Protein AF-A0A7J6N2W8-F1 (afdb_monomer_lite)

Radius of gyration: 55.7 Å; chains: 1; bounding box: 117×44×144 Å

Foldseek 3Di:
DDDDDDDDDDDDDDPPPPVVVVVVVPPPPPDDVPVVVVVVVVVVVVVVVVVVVVVVVVVVVVVVVVVVVVVVVVVVVVVVVVVVVVVVVVVVVVVVVVVVVVVVVVVVVVVVVVVVVVVVVVVVVVVVVVVVVVVVVVVCVVVVVVPDPDDDDPPDPPPPPPVVVVVVVVVVVVVVVVVVVVVVVVVVVVVVVVVVVVVVVVVVVVVVVD

Secondary structure (DSSP, 8-state):
--------------S-SSSTTTTTTGGG--S-HHHHHHHHHHHHHHHHHHHHHHHHHHHHHHHHHHHHHHHHHHHHHHHHHHHHHHHHHHHHHHHHHHHHHHHHHHHHHHHHHHHHHHHHHHHHHHHHHHHHHHHHHHHHHHHHTTS---------SSSSHHHHHHHHHHHHHHHHHHHHHHHHHHHHHHHHHHHHHHHHHHHHHHHT--

Organism: Perkinsus olseni (NCBI:txid32597)

pLDDT: mean 80.82, std 20.94, range [34.78, 98.38]

Sequence (210 aa):
MFDVGCCVGMGTSRPVAVLRGVVVVAVRMSNNEQCCQEWMTKLEQRTIELASASSREALLKRELESLTAACARAEAKATGLEEEKKDWQMEKKQLEAEVDRLHNEECEVRSRLEKERAEHQRTRVHLELRCEGLQKQRQEALLGDSGAMGVGLATAASSGSSLARFQLESCRLRVQSLLGRISELEAELRLAFNDCRAAETKAKKTEKIQ

Structure (mmCIF, N/CA/C/O backbone):
data_AF-A0A7J6N2W8-F1
#
_entry.id   AF-A0A7J6N2W8-F1
#
loop_
_atom_site.group_PDB
_atom_site.id
_atom_site.type_symbol
_atom_site.label_atom_id
_atom_site.label_alt_id
_atom_site.label_comp_id
_atom_site.label_asym_id
_atom_site.label_entity_id
_atom_site.label_seq_id
_atom_site.pdbx_PDB_ins_code
_atom_site.Cartn_x
_atom_site.Cartn_y
_atom_site.Cartn_z
_atom_site.occupancy
_atom_site.B_iso_or_equiv
_atom_site.auth_seq_id
_atom_site.auth_comp_id
_atom_site.auth_asym_id
_atom_site.auth_atom_id
_atom_site.pdbx_PDB_model_num
ATOM 1 N N . MET A 1 1 ? -52.898 25.932 66.536 1.00 44.00 1 MET A N 1
ATOM 2 C CA . MET A 1 1 ? -51.678 26.670 66.913 1.00 44.00 1 MET A CA 1
ATOM 3 C C . MET A 1 1 ? -50.812 25.762 67.762 1.00 44.00 1 MET A C 1
ATOM 5 O O . MET A 1 1 ? -51.143 25.571 68.917 1.00 44.00 1 MET A O 1
ATOM 9 N N . PHE A 1 2 ? -49.778 25.168 67.172 1.00 35.44 2 PHE A N 1
ATOM 10 C CA . PHE A 1 2 ? -48.465 25.003 67.795 1.00 35.44 2 PHE A CA 1
ATOM 11 C C . PHE A 1 2 ? -47.472 24.897 66.643 1.00 35.44 2 PHE A C 1
ATOM 13 O O . PHE A 1 2 ? -47.489 23.943 65.871 1.00 35.44 2 PHE A O 1
ATOM 20 N N . ASP A 1 3 ? -46.717 25.975 66.502 1.00 39.56 3 ASP A N 1
ATOM 21 C CA . ASP A 1 3 ? -45.580 26.142 65.615 1.00 39.56 3 ASP A CA 1
ATOM 22 C C . ASP A 1 3 ? -44.342 25.696 66.399 1.00 39.56 3 ASP A C 1
ATOM 24 O O . ASP A 1 3 ? -44.145 26.151 67.528 1.00 39.56 3 ASP A O 1
ATOM 28 N N . VAL A 1 4 ? -43.517 24.819 65.829 1.00 44.59 4 VAL A N 1
ATOM 29 C CA . VAL A 1 4 ? -42.112 24.664 66.229 1.00 44.59 4 VAL A CA 1
ATOM 30 C C . VAL A 1 4 ? -41.314 24.461 64.948 1.00 44.59 4 VAL A C 1
ATOM 32 O O . VAL A 1 4 ? -41.426 23.434 64.280 1.00 44.59 4 VAL A O 1
ATOM 35 N N . GLY A 1 5 ? -40.563 25.499 64.593 1.00 43.53 5 GLY A N 1
ATOM 36 C CA . GLY A 1 5 ? -39.777 25.586 63.373 1.00 43.53 5 GLY A CA 1
ATOM 37 C C . GLY A 1 5 ? -38.408 24.900 63.416 1.00 43.53 5 GLY A C 1
ATOM 38 O O . GLY A 1 5 ? -37.887 24.544 64.467 1.00 43.53 5 GLY A O 1
ATOM 39 N N . CYS A 1 6 ? -37.870 24.785 62.196 1.00 42.84 6 CYS A N 1
ATOM 40 C CA . CYS A 1 6 ? -36.477 24.828 61.733 1.00 42.84 6 CYS A CA 1
ATOM 41 C C . CYS A 1 6 ? -35.348 24.145 62.531 1.00 42.84 6 CYS A C 1
ATOM 43 O O . CYS A 1 6 ? -35.021 24.548 63.639 1.00 42.84 6 CYS A O 1
ATOM 45 N N . CYS A 1 7 ? -34.584 23.284 61.839 1.00 35.44 7 CYS A N 1
ATOM 46 C CA . CYS A 1 7 ? -33.223 23.633 61.395 1.00 35.44 7 CYS A CA 1
ATOM 47 C C . CYS A 1 7 ? -32.648 22.624 60.379 1.00 35.44 7 CYS A C 1
ATOM 49 O O . CYS A 1 7 ? -32.884 21.420 60.446 1.00 35.44 7 CYS A O 1
ATOM 51 N N . VAL A 1 8 ? -31.892 23.178 59.431 1.00 50.00 8 VAL A N 1
ATOM 52 C CA . VAL A 1 8 ? -31.163 22.544 58.324 1.00 50.00 8 VAL A CA 1
ATOM 53 C C . VAL A 1 8 ? -29.841 21.949 58.821 1.00 50.00 8 VAL A C 1
ATOM 55 O O . VAL A 1 8 ? -29.177 22.543 59.665 1.00 50.00 8 VAL A O 1
ATOM 58 N N . GLY A 1 9 ? -29.412 20.827 58.236 1.00 34.78 9 GLY A N 1
ATOM 59 C CA . GLY A 1 9 ? -28.053 20.302 58.384 1.00 34.78 9 GLY A CA 1
ATOM 60 C C . GLY A 1 9 ? -27.720 19.292 57.287 1.00 34.78 9 GLY A C 1
ATOM 61 O O . GLY A 1 9 ? -28.068 18.120 57.394 1.00 34.78 9 GLY A O 1
ATOM 62 N N . MET A 1 10 ? -27.060 19.755 56.222 1.00 48.69 10 MET A N 1
ATOM 63 C CA . MET A 1 10 ? -26.411 18.901 55.223 1.00 48.69 10 MET A CA 1
ATOM 64 C C . MET A 1 10 ? -25.187 18.235 55.864 1.00 48.69 10 MET A C 1
ATOM 66 O O . MET A 1 10 ? -24.322 18.913 56.409 1.00 48.69 10 MET A O 1
ATOM 70 N N . GLY A 1 11 ? -25.112 16.908 55.795 1.00 36.12 11 GLY A N 1
ATOM 71 C CA . GLY A 1 11 ? -23.996 16.124 56.317 1.00 36.12 11 GLY A CA 1
ATOM 72 C C . GLY A 1 11 ? -24.188 14.660 55.953 1.00 36.12 11 GLY A C 1
ATOM 73 O O . GLY A 1 11 ? -24.888 13.917 56.633 1.00 36.12 11 GLY A O 1
ATOM 74 N N . THR A 1 12 ? -23.624 14.269 54.817 1.00 48.28 12 THR A N 1
ATOM 75 C CA . THR A 1 12 ? -23.749 12.964 54.165 1.00 48.28 12 THR A CA 1
ATOM 76 C C . THR A 1 12 ? -23.046 11.867 54.962 1.00 48.28 12 THR A C 1
ATOM 78 O O . THR A 1 12 ? -21.899 11.516 54.704 1.00 48.28 12 THR A O 1
ATOM 81 N N . SER A 1 13 ? -23.732 11.296 55.949 1.00 46.59 13 SER A N 1
ATOM 82 C CA . SER A 1 13 ? -23.371 10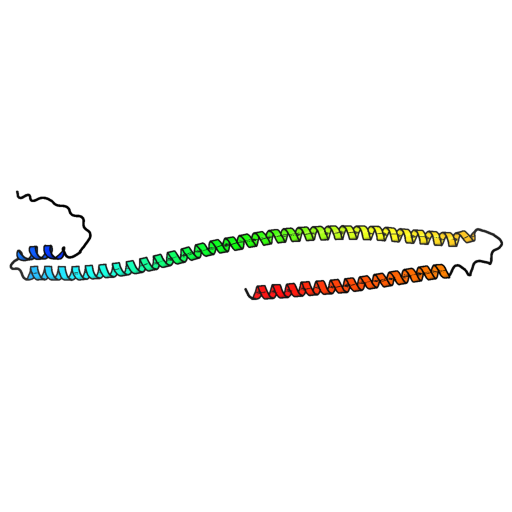.009 56.548 1.00 46.59 13 SER A CA 1
ATOM 83 C C . SER A 1 13 ? -24.553 9.409 57.308 1.00 46.59 13 SER A C 1
ATOM 85 O O . SER A 1 13 ? -25.095 10.044 58.206 1.00 46.59 13 SER A O 1
ATOM 87 N N . ARG A 1 14 ? -24.838 8.132 56.998 1.00 36.59 14 ARG A N 1
ATOM 88 C CA . ARG A 1 14 ? -25.732 7.159 57.672 1.00 36.59 14 ARG A CA 1
ATOM 89 C C . ARG A 1 14 ? -27.179 7.052 57.159 1.00 36.59 14 ARG A C 1
ATOM 91 O O . ARG A 1 14 ? -28.011 7.895 57.486 1.00 36.59 14 ARG A O 1
ATOM 98 N N . PRO A 1 15 ? -27.562 5.910 56.554 1.00 39.62 15 PRO A N 1
ATOM 99 C CA . PRO A 1 15 ? -28.943 5.458 56.543 1.00 39.62 15 PRO A CA 1
ATOM 100 C C . PRO A 1 15 ? -29.177 4.581 57.786 1.00 39.62 15 PRO A C 1
ATOM 102 O O . PRO A 1 15 ? -29.140 3.361 57.713 1.00 39.62 15 PRO A O 1
ATOM 105 N N . VAL A 1 16 ? -29.363 5.187 58.962 1.00 42.03 16 VAL A N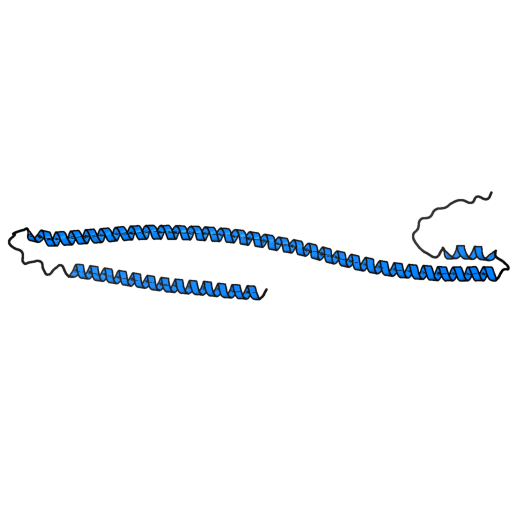 1
ATOM 106 C CA . VAL A 1 16 ? -29.847 4.456 60.164 1.00 42.03 16 VAL A CA 1
ATOM 107 C C . VAL A 1 16 ? -31.047 5.162 60.820 1.00 42.03 16 VAL A C 1
ATOM 109 O O . VAL A 1 16 ? -31.699 4.615 61.702 1.00 42.03 16 VAL A O 1
ATOM 112 N N . ALA A 1 17 ? -31.423 6.361 60.361 1.00 39.66 17 ALA A N 1
ATOM 113 C CA . ALA A 1 17 ? -32.435 7.177 61.037 1.00 39.66 17 ALA A CA 1
ATOM 114 C C . ALA A 1 17 ? -33.884 6.997 60.537 1.00 39.66 17 ALA A C 1
ATOM 116 O O . ALA A 1 17 ? -34.796 7.534 61.157 1.00 39.66 17 ALA A O 1
ATOM 117 N N . VAL A 1 18 ? -34.140 6.232 59.468 1.00 43.66 18 VAL A N 1
ATOM 118 C CA . VAL A 1 18 ? -35.503 6.130 58.896 1.00 43.66 18 VAL A CA 1
ATOM 119 C C . VAL A 1 18 ? -36.385 5.104 59.627 1.00 43.66 18 VAL A C 1
ATOM 121 O O . VAL A 1 18 ? -37.607 5.199 59.590 1.00 43.66 18 VAL A O 1
ATOM 124 N N . LEU A 1 19 ? -35.804 4.174 60.393 1.00 44.56 19 LEU A N 1
ATOM 125 C CA . LEU A 1 19 ? -36.581 3.134 61.087 1.00 44.56 19 LEU A CA 1
ATOM 126 C C . LEU A 1 19 ? -37.204 3.591 62.418 1.00 44.56 19 LEU A C 1
ATOM 128 O O . LEU A 1 19 ? -38.117 2.939 62.913 1.00 44.56 19 LEU A O 1
ATOM 132 N N . ARG A 1 20 ? -36.772 4.721 62.999 1.00 41.31 20 ARG A N 1
ATOM 133 C CA . ARG A 1 20 ? -37.306 5.194 64.295 1.00 41.31 20 ARG A CA 1
ATOM 134 C C . ARG A 1 20 ? -38.618 5.980 64.194 1.00 41.31 20 ARG A C 1
ATOM 136 O O . ARG A 1 20 ? -39.341 6.045 65.180 1.00 41.31 20 ARG A O 1
ATOM 143 N N . GLY A 1 21 ? -38.956 6.526 63.023 1.00 39.81 21 GLY A N 1
ATOM 144 C CA . GLY A 1 21 ? -40.209 7.267 62.813 1.00 39.81 21 GLY A CA 1
ATOM 145 C C . GLY A 1 21 ? -41.435 6.384 62.547 1.00 39.81 21 GLY A C 1
ATOM 146 O O . GLY A 1 21 ? -42.559 6.805 62.799 1.00 39.81 21 GLY A O 1
ATOM 147 N N . VAL A 1 22 ? -41.234 5.147 62.082 1.00 49.62 22 VAL A N 1
ATOM 148 C CA . VAL A 1 22 ? -42.331 4.232 61.711 1.00 49.62 22 VAL A CA 1
ATOM 149 C C . VAL A 1 22 ? -42.930 3.528 62.936 1.00 49.62 22 VAL A C 1
ATOM 151 O O . VAL A 1 22 ? -44.117 3.219 62.958 1.00 49.62 22 VAL A O 1
ATOM 154 N N . VAL A 1 23 ? -42.146 3.344 64.002 1.00 47.84 23 VAL A N 1
ATOM 155 C CA . VAL A 1 23 ? -42.582 2.607 65.203 1.00 47.84 23 VAL A CA 1
ATOM 156 C C . VAL A 1 23 ? -43.570 3.412 66.063 1.00 47.84 23 VAL A C 1
ATOM 158 O O . VAL A 1 23 ? -44.408 2.831 66.746 1.00 47.84 23 VAL A O 1
ATOM 161 N N . VAL A 1 24 ? -43.544 4.749 66.006 1.00 46.09 24 VAL A N 1
ATOM 162 C CA . VAL A 1 24 ? -44.364 5.600 66.895 1.00 46.09 24 VAL A CA 1
ATOM 163 C C . VAL A 1 24 ? -45.826 5.722 66.429 1.00 46.09 24 VAL A C 1
ATOM 165 O O . VAL A 1 24 ? -46.708 5.980 67.245 1.00 46.09 24 VAL A O 1
ATOM 168 N N . VAL A 1 25 ? -46.129 5.467 65.152 1.00 49.19 25 VAL A N 1
ATOM 169 C CA . VAL A 1 25 ? -47.512 5.542 64.631 1.00 49.19 25 VAL A CA 1
ATOM 170 C C . VAL A 1 25 ? -48.320 4.266 64.927 1.00 49.19 25 VAL A C 1
ATOM 172 O O . VAL A 1 25 ? -49.547 4.311 64.974 1.00 49.19 25 VAL A O 1
ATOM 175 N N . ALA A 1 26 ? -47.659 3.141 65.222 1.00 49.06 26 ALA A N 1
ATOM 176 C CA . ALA A 1 26 ? -48.323 1.855 65.456 1.00 49.06 26 ALA A CA 1
ATOM 177 C C . ALA A 1 26 ? -49.073 1.760 66.804 1.00 49.06 26 ALA A C 1
ATOM 179 O O . ALA A 1 26 ? -49.975 0.944 66.955 1.00 49.06 26 ALA A O 1
ATOM 180 N N . VAL A 1 27 ? -48.754 2.608 67.789 1.00 48.16 27 VAL A N 1
ATOM 181 C CA . VAL A 1 27 ? -49.242 2.436 69.175 1.00 48.16 27 VAL A CA 1
ATOM 182 C C . VAL A 1 27 ? -50.666 2.982 69.398 1.00 48.16 27 VAL A C 1
ATOM 184 O O . VAL A 1 27 ? -51.273 2.721 70.432 1.00 48.16 27 VAL A O 1
ATOM 187 N N . ARG A 1 28 ? -51.257 3.703 68.430 1.00 50.06 28 ARG A N 1
ATOM 188 C CA . ARG A 1 28 ? -52.614 4.282 68.569 1.00 50.06 28 ARG A CA 1
ATOM 189 C C . ARG A 1 28 ? -53.727 3.519 67.840 1.00 50.06 28 ARG A C 1
ATOM 191 O O . ARG A 1 28 ? -54.882 3.923 67.935 1.00 50.06 28 ARG A O 1
ATOM 198 N N . MET A 1 29 ? -53.406 2.420 67.157 1.00 50.25 29 MET A N 1
ATOM 199 C CA . MET A 1 29 ? -54.380 1.534 66.505 1.00 50.25 29 MET A CA 1
ATOM 200 C C . MET A 1 29 ? -54.653 0.323 67.401 1.00 50.25 29 MET A C 1
ATOM 202 O O . MET A 1 29 ? -54.164 -0.776 67.171 1.00 50.25 29 MET A O 1
ATOM 206 N N . SER A 1 30 ? -55.386 0.558 68.487 1.00 56.62 30 SER A N 1
ATOM 207 C CA . SER A 1 30 ? -55.780 -0.484 69.434 1.00 56.62 30 SER A CA 1
ATOM 208 C C . SER A 1 30 ? -57.109 -1.131 69.020 1.00 56.62 30 SER A C 1
ATOM 210 O O . SER A 1 30 ? -58.052 -0.426 68.660 1.00 56.62 30 SER A O 1
ATOM 212 N N . ASN A 1 31 ? -57.157 -2.462 69.153 1.00 56.78 31 ASN A N 1
ATOM 213 C CA . ASN A 1 31 ? -58.325 -3.356 69.230 1.00 56.78 31 ASN A CA 1
ATOM 214 C C . ASN A 1 31 ? -58.925 -3.986 67.963 1.00 56.78 31 ASN A C 1
ATOM 216 O O . ASN A 1 31 ? -60.033 -4.509 68.038 1.00 56.78 31 ASN A O 1
ATOM 220 N N . ASN A 1 32 ? -58.214 -4.054 66.835 1.00 66.94 32 ASN A N 1
ATOM 221 C CA . ASN A 1 32 ? -58.659 -4.926 65.741 1.00 66.94 32 ASN A CA 1
ATOM 222 C C . ASN A 1 32 ? -57.491 -5.760 65.199 1.00 66.94 32 ASN A C 1
ATOM 224 O O . ASN A 1 32 ? -56.717 -5.279 64.372 1.00 66.94 32 ASN A O 1
ATOM 228 N N . GLU A 1 33 ? -57.346 -7.001 65.685 1.00 77.38 33 GLU A N 1
ATOM 229 C CA . GLU A 1 33 ? -56.301 -7.956 65.258 1.00 77.38 33 GLU A CA 1
ATOM 230 C C . GLU A 1 33 ? -56.217 -8.073 63.732 1.00 77.38 33 GLU A C 1
ATOM 232 O O . GLU A 1 33 ? -55.129 -8.177 63.168 1.00 77.38 33 GLU A O 1
ATOM 237 N N . GLN A 1 34 ? -57.363 -7.957 63.062 1.00 79.19 34 GLN A N 1
ATOM 238 C CA . GLN A 1 34 ? -57.487 -8.001 61.611 1.00 79.19 34 GLN A CA 1
ATOM 239 C C . GLN A 1 34 ? -56.756 -6.836 60.917 1.00 79.19 34 GLN A C 1
ATOM 241 O O . GLN A 1 34 ? -56.101 -7.035 59.898 1.00 79.19 34 GLN A O 1
ATOM 246 N N . CYS A 1 35 ? -56.792 -5.632 61.502 1.00 80.88 35 CYS A N 1
ATOM 247 C CA . CYS A 1 35 ? -56.086 -4.460 60.981 1.00 80.88 35 CYS A CA 1
ATOM 248 C C . CYS A 1 35 ? -54.567 -4.600 61.155 1.00 80.88 35 CYS A C 1
ATOM 250 O O . CYS A 1 35 ? -53.809 -4.292 60.236 1.00 80.88 35 CYS A O 1
ATOM 252 N N . CYS A 1 36 ? -54.117 -5.135 62.294 1.00 81.31 36 CYS A N 1
ATOM 253 C CA . CYS A 1 36 ? -52.701 -5.417 62.532 1.00 81.31 36 CYS A CA 1
ATOM 254 C C . CYS A 1 36 ? -52.161 -6.486 61.570 1.00 81.31 36 CYS A C 1
ATOM 256 O O . CYS A 1 36 ? -51.077 -6.311 61.016 1.00 81.31 36 CYS A O 1
ATOM 258 N N . GLN A 1 37 ? -52.918 -7.561 61.327 1.00 85.62 37 GLN A N 1
ATOM 259 C CA . GLN A 1 37 ? -52.539 -8.607 60.373 1.00 85.62 37 GLN A CA 1
ATOM 260 C C . GLN A 1 37 ? -52.451 -8.074 58.938 1.00 85.62 37 GLN A C 1
ATOM 262 O O . GLN A 1 37 ? -51.473 -8.346 58.247 1.00 85.62 37 GLN A O 1
ATOM 267 N N . GLU A 1 38 ? -53.421 -7.269 58.496 1.00 90.06 38 GLU A N 1
ATOM 268 C CA . GLU A 1 38 ? -53.396 -6.657 57.162 1.00 90.06 38 GLU A CA 1
ATOM 269 C C . GLU A 1 38 ? -52.221 -5.679 56.991 1.00 90.06 38 GLU A C 1
ATOM 271 O O . GLU A 1 38 ? -51.625 -5.570 55.917 1.00 90.06 38 GLU A O 1
ATOM 276 N N . TRP A 1 39 ? -51.857 -4.957 58.052 1.00 90.50 39 TRP A N 1
ATOM 277 C CA . TRP A 1 39 ? -50.716 -4.048 58.012 1.00 90.50 39 TRP A CA 1
ATOM 278 C C . TRP A 1 39 ? -49.385 -4.803 57.963 1.00 90.50 39 TRP A C 1
ATOM 280 O O . TRP A 1 39 ? -48.504 -4.431 57.188 1.00 90.50 39 TRP A O 1
ATOM 290 N N . MET A 1 40 ? -49.262 -5.892 58.728 1.00 90.25 40 MET A N 1
ATOM 291 C CA . MET A 1 40 ? -48.092 -6.773 58.718 1.00 90.25 40 MET A CA 1
ATOM 292 C C . MET A 1 40 ? -47.882 -7.427 57.348 1.00 90.25 40 MET A C 1
ATOM 294 O O . MET A 1 40 ? -46.778 -7.345 56.814 1.00 90.25 40 MET A O 1
ATOM 298 N N . THR A 1 41 ? -48.932 -7.973 56.725 1.00 93.50 41 THR A N 1
ATOM 299 C CA . THR A 1 41 ? -48.821 -8.580 55.385 1.00 93.50 41 THR A CA 1
ATOM 300 C C . THR A 1 41 ? -48.450 -7.549 54.319 1.00 93.50 41 THR A C 1
ATOM 302 O O . THR A 1 41 ? -47.585 -7.808 53.482 1.00 93.50 41 THR A O 1
ATOM 305 N N . LYS A 1 42 ? -49.018 -6.334 54.376 1.00 94.38 42 LYS A N 1
ATOM 306 C CA . LYS A 1 42 ? -48.614 -5.228 53.489 1.00 94.38 42 LYS A CA 1
ATOM 307 C C . LYS A 1 42 ? -47.148 -4.837 53.681 1.00 94.38 42 LYS A C 1
ATOM 309 O O . LYS A 1 42 ? -46.481 -4.523 52.698 1.00 94.38 42 LYS A O 1
ATOM 314 N N . LEU A 1 43 ? -46.641 -4.840 54.914 1.00 91.81 43 LEU A N 1
ATOM 315 C CA . LEU A 1 43 ? -45.239 -4.541 55.228 1.00 91.81 43 LEU A CA 1
ATOM 316 C C . LEU A 1 43 ? -44.286 -5.618 54.704 1.00 91.81 43 LEU A C 1
ATOM 318 O O . LEU A 1 43 ? -43.264 -5.290 54.097 1.00 91.81 43 LEU A O 1
ATOM 322 N N . GLU A 1 44 ? -44.630 -6.889 54.898 1.00 94.62 44 GLU A N 1
ATOM 323 C CA . GLU A 1 44 ? -43.877 -8.031 54.372 1.00 94.62 44 GLU A CA 1
ATOM 324 C C . GLU A 1 44 ? -43.819 -7.982 52.846 1.00 94.62 44 GLU A C 1
ATOM 326 O O . GLU A 1 44 ? -42.736 -8.051 52.262 1.00 94.62 44 GLU A O 1
ATOM 331 N N . GLN A 1 45 ? -44.959 -7.747 52.194 1.00 95.44 45 GLN A N 1
ATOM 332 C CA . GLN A 1 45 ? -45.029 -7.645 50.742 1.00 95.44 45 GLN A CA 1
ATOM 333 C C . GLN A 1 45 ? -44.179 -6.490 50.204 1.00 95.44 45 GLN A C 1
ATOM 335 O O . GLN A 1 45 ? -43.396 -6.679 49.274 1.00 95.44 45 GLN A O 1
ATOM 340 N N . ARG A 1 46 ? -44.229 -5.318 50.846 1.00 95.06 46 ARG A N 1
ATOM 341 C CA . ARG A 1 46 ? -43.386 -4.172 50.468 1.00 95.06 46 ARG A CA 1
ATOM 342 C C . ARG A 1 46 ? -41.899 -4.435 50.694 1.00 95.06 46 ARG A C 1
ATOM 344 O O . ARG A 1 46 ? -41.067 -3.952 49.931 1.00 95.06 46 ARG A O 1
ATOM 351 N N . THR A 1 47 ? -41.560 -5.214 51.718 1.00 94.44 47 THR A N 1
ATOM 352 C CA . THR A 1 47 ? -40.178 -5.631 51.992 1.00 94.44 47 THR A CA 1
ATOM 353 C C . THR A 1 47 ? -39.664 -6.563 50.896 1.00 94.44 47 THR A C 1
ATOM 355 O O . THR A 1 47 ? -38.555 -6.366 50.398 1.00 94.44 47 THR A O 1
ATOM 358 N N . ILE A 1 48 ? -40.485 -7.521 50.455 1.00 95.12 48 ILE A N 1
ATOM 359 C CA . ILE A 1 48 ? -40.172 -8.411 49.327 1.00 95.12 48 ILE A CA 1
ATOM 360 C C . ILE A 1 48 ? -40.013 -7.604 48.031 1.00 95.12 48 ILE A C 1
ATOM 362 O O . ILE A 1 48 ? -39.041 -7.793 47.296 1.00 95.12 48 ILE A O 1
ATOM 366 N N . GLU A 1 49 ? -40.918 -6.661 47.762 1.00 95.75 49 GLU A N 1
ATOM 367 C CA . GLU A 1 49 ? -40.845 -5.783 46.590 1.00 95.75 49 GLU A CA 1
ATOM 368 C C . GLU A 1 49 ? -39.553 -4.956 46.578 1.00 95.75 49 GLU A C 1
ATOM 370 O O . GLU A 1 49 ? -38.846 -4.945 45.567 1.00 95.75 49 GLU A O 1
ATOM 375 N N . LEU A 1 50 ? -39.190 -4.328 47.702 1.00 94.00 50 LEU A N 1
ATOM 376 C CA . LEU A 1 50 ? -37.948 -3.562 47.840 1.00 94.00 50 LEU A CA 1
ATOM 377 C C . LEU A 1 50 ? -36.701 -4.441 47.689 1.00 94.00 50 LEU A C 1
ATOM 379 O O . LEU A 1 50 ? -35.759 -4.043 47.002 1.00 94.00 50 LEU A O 1
ATOM 383 N N . ALA A 1 51 ? -36.700 -5.650 48.256 1.00 93.38 51 ALA A N 1
ATOM 384 C CA . ALA A 1 51 ? -35.607 -6.605 48.082 1.00 93.38 51 ALA A CA 1
ATOM 385 C C . ALA A 1 51 ? -35.446 -7.016 46.605 1.00 93.38 51 ALA A C 1
ATOM 387 O O . ALA A 1 51 ? -34.333 -7.024 46.074 1.00 93.38 51 ALA A O 1
ATOM 388 N N . SER A 1 52 ? -36.556 -7.273 45.904 1.00 95.69 52 SER A N 1
ATOM 389 C CA . SER A 1 52 ? -36.547 -7.595 44.471 1.00 95.69 52 SER A CA 1
ATOM 390 C C . SER A 1 52 ? -36.094 -6.413 43.600 1.00 95.69 52 SER A C 1
ATOM 392 O O . SER A 1 52 ? -35.423 -6.600 42.585 1.00 95.69 52 SER A O 1
ATOM 394 N N . ALA A 1 53 ? -36.441 -5.179 43.978 1.00 94.56 53 ALA A N 1
ATOM 395 C CA . ALA A 1 53 ? -36.005 -3.968 43.290 1.00 94.56 53 ALA A CA 1
ATOM 396 C C . ALA A 1 53 ? -34.503 -3.728 43.487 1.00 94.56 53 ALA A C 1
ATOM 398 O O . ALA A 1 53 ? -33.797 -3.487 42.512 1.00 94.56 53 ALA A O 1
ATOM 399 N N . SER A 1 54 ? -34.001 -3.892 44.714 1.00 95.25 54 SER A N 1
ATOM 400 C CA . SER A 1 54 ? -32.572 -3.785 45.026 1.00 95.25 54 SER A CA 1
ATOM 401 C C . SER A 1 54 ? -31.739 -4.838 44.284 1.00 95.25 54 SER A C 1
ATOM 403 O O . SER A 1 54 ? -30.676 -4.527 43.747 1.00 95.25 54 SER A O 1
ATOM 405 N N . SER A 1 55 ? -32.247 -6.071 44.170 1.00 96.44 55 SER A N 1
ATOM 406 C CA . SER A 1 55 ? -31.600 -7.124 43.379 1.00 96.44 55 SER A CA 1
ATOM 407 C C . SER A 1 55 ? -31.523 -6.770 41.886 1.00 96.44 55 SER A C 1
ATOM 409 O O . SER A 1 55 ? -30.462 -6.913 41.275 1.00 96.44 55 SER A O 1
ATOM 411 N N . ARG A 1 56 ? -32.606 -6.229 41.308 1.00 97.44 56 ARG A N 1
ATOM 412 C CA . ARG A 1 56 ? -32.624 -5.748 39.914 1.00 97.44 56 ARG A CA 1
ATOM 413 C C . ARG A 1 56 ? -31.667 -4.580 39.689 1.00 97.44 56 ARG A C 1
ATOM 415 O O . ARG A 1 56 ? -30.946 -4.573 38.698 1.00 97.44 56 ARG A O 1
ATOM 422 N N . GLU A 1 57 ? -31.612 -3.626 40.614 1.00 96.44 57 GLU A N 1
ATOM 423 C CA . GLU A 1 57 ? -30.676 -2.499 40.543 1.00 96.44 57 GLU A CA 1
ATOM 424 C C . GLU A 1 57 ? -29.216 -2.978 40.545 1.00 96.44 57 GLU A C 1
ATOM 426 O O . GLU A 1 57 ? -28.401 -2.495 39.760 1.00 96.44 57 GLU A O 1
ATOM 431 N N . ALA A 1 58 ? -28.882 -3.965 41.382 1.00 96.31 58 ALA A N 1
ATOM 432 C CA . ALA A 1 58 ? -27.542 -4.542 41.421 1.00 96.31 58 ALA A CA 1
ATOM 433 C C . ALA A 1 58 ? -27.162 -5.254 40.109 1.00 96.31 58 ALA A C 1
ATOM 435 O O . ALA A 1 58 ? -26.010 -5.170 39.686 1.00 96.31 58 ALA A O 1
ATOM 436 N N . LEU A 1 59 ? -28.111 -5.933 39.454 1.00 97.62 59 LEU A N 1
ATOM 437 C CA . LEU A 1 59 ? -27.885 -6.545 38.140 1.00 97.62 59 LEU A CA 1
ATOM 438 C C . LEU A 1 59 ? -27.624 -5.486 37.066 1.00 97.62 59 LEU A C 1
ATOM 440 O O . LEU A 1 59 ? -26.608 -5.565 36.379 1.00 97.62 59 LEU A O 1
ATOM 444 N N . LEU A 1 60 ? -28.468 -4.453 36.992 1.00 97.81 60 LEU A N 1
ATOM 445 C CA . LEU A 1 60 ? -28.307 -3.364 36.024 1.00 97.81 60 LEU A CA 1
ATOM 446 C C . LEU A 1 60 ? -26.978 -2.617 36.201 1.00 97.81 60 LEU A C 1
ATOM 448 O O . LEU A 1 60 ? -26.349 -2.249 35.213 1.00 97.81 60 LEU A O 1
ATOM 452 N N . LYS A 1 61 ? -26.504 -2.428 37.442 1.00 98.00 61 LYS A N 1
ATOM 453 C CA . LYS A 1 61 ? -25.180 -1.833 37.698 1.00 98.00 61 LYS A CA 1
ATOM 454 C C . LYS A 1 61 ? -24.043 -2.686 37.136 1.00 98.00 61 LYS A C 1
ATOM 456 O O . LYS A 1 61 ? -23.164 -2.146 36.473 1.00 98.00 61 LYS A O 1
ATOM 461 N N . ARG A 1 62 ? -24.087 -4.009 37.327 1.00 97.94 62 ARG A N 1
ATOM 462 C CA . ARG A 1 62 ? -23.078 -4.921 36.754 1.00 97.94 62 ARG A CA 1
ATOM 463 C C . ARG A 1 62 ? -23.112 -4.922 35.227 1.00 97.94 62 ARG A C 1
ATOM 465 O O . ARG A 1 62 ? -22.060 -4.938 34.594 1.00 97.94 62 ARG A O 1
ATOM 472 N N . GLU A 1 63 ? -24.302 -4.903 34.631 1.00 98.38 63 GLU A N 1
ATOM 473 C CA . GLU A 1 63 ? -24.452 -4.810 33.175 1.00 98.38 63 GLU A CA 1
ATOM 474 C C . GLU A 1 63 ? -23.896 -3.487 32.640 1.00 98.38 63 GLU A C 1
ATOM 476 O O . GLU A 1 63 ? -23.150 -3.495 31.662 1.00 98.38 63 GLU A O 1
ATOM 481 N N . LEU A 1 64 ? -24.176 -2.368 33.315 1.00 98.19 64 LEU A N 1
ATOM 482 C CA . LEU A 1 64 ? -23.643 -1.055 32.959 1.00 98.19 64 LEU A CA 1
ATOM 483 C C . LEU A 1 64 ? -22.110 -1.021 33.029 1.00 98.19 64 LEU A C 1
ATOM 485 O O . LEU A 1 64 ? -21.464 -0.531 32.104 1.00 98.19 64 LEU A O 1
ATOM 489 N N . GLU A 1 65 ? -21.516 -1.559 34.094 1.00 98.06 65 GLU A N 1
ATOM 490 C CA . GLU A 1 65 ? -20.059 -1.661 34.247 1.00 98.06 65 GLU A CA 1
ATOM 491 C C . GLU A 1 65 ? -19.437 -2.536 33.148 1.00 98.06 65 GLU A C 1
ATOM 493 O O . GLU A 1 65 ? -18.439 -2.155 32.530 1.00 98.06 65 GLU A O 1
ATOM 498 N N . SER A 1 66 ? -20.064 -3.676 32.841 1.00 98.00 66 SER A N 1
ATOM 499 C CA . SER A 1 66 ? -19.636 -4.574 31.765 1.00 98.00 66 SER A CA 1
ATOM 500 C C . SER A 1 66 ? -19.695 -3.900 30.390 1.00 98.00 66 SER A C 1
ATOM 502 O O . SER A 1 66 ? -18.737 -3.986 29.615 1.00 98.00 66 SER A O 1
ATOM 504 N N . LEU A 1 67 ? -20.789 -3.193 30.089 1.00 98.19 67 LEU A N 1
ATOM 505 C CA . LEU A 1 67 ? -20.953 -2.448 28.840 1.00 98.19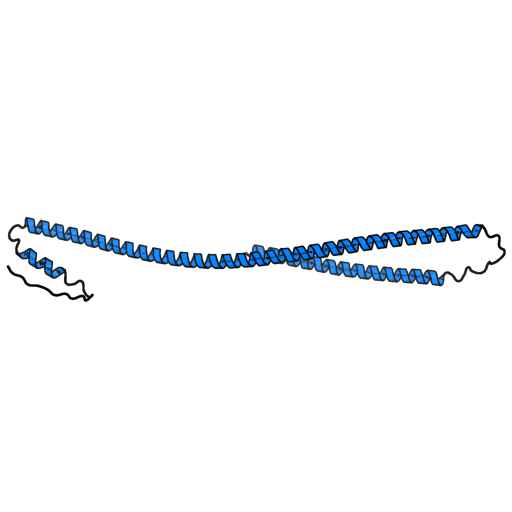 67 LEU A CA 1
ATOM 506 C C . LEU A 1 67 ? -19.957 -1.295 28.739 1.00 98.19 67 LEU A C 1
ATOM 508 O O . LEU A 1 67 ? -19.344 -1.119 27.693 1.00 98.19 67 LEU A O 1
ATOM 512 N N . THR A 1 68 ? -19.721 -0.568 29.829 1.00 98.31 68 THR A N 1
ATOM 513 C CA . THR A 1 68 ? -18.733 0.521 29.863 1.00 98.31 68 THR A CA 1
ATOM 514 C C . THR A 1 68 ? -17.330 -0.007 29.566 1.00 98.31 68 THR A C 1
ATOM 516 O O . THR A 1 68 ? -16.608 0.556 28.743 1.00 98.31 68 THR A O 1
ATOM 519 N N . ALA A 1 69 ? -16.959 -1.145 30.158 1.00 97.94 69 ALA A N 1
ATOM 520 C CA . ALA A 1 69 ? -15.690 -1.801 29.862 1.00 97.94 69 ALA A CA 1
ATOM 521 C C . ALA A 1 69 ? -15.617 -2.305 28.407 1.00 97.94 69 ALA A C 1
ATOM 523 O O . ALA A 1 69 ? -14.546 -2.285 27.800 1.00 97.94 69 ALA A O 1
ATOM 524 N N . ALA A 1 70 ? -16.733 -2.767 27.834 1.00 98.06 70 ALA A N 1
ATOM 525 C CA . ALA A 1 70 ? -16.800 -3.169 26.430 1.00 98.06 70 ALA A CA 1
ATOM 526 C C . ALA A 1 70 ? -16.638 -1.975 25.478 1.00 98.06 70 ALA A C 1
ATOM 528 O O . ALA A 1 70 ? -15.872 -2.084 24.520 1.00 98.06 70 ALA A O 1
ATOM 529 N N . CYS A 1 71 ? -17.276 -0.839 25.773 1.00 98.00 71 CYS A N 1
ATOM 530 C CA . CYS A 1 71 ? -17.108 0.404 25.024 1.00 98.00 71 CYS A CA 1
ATOM 531 C C . CYS A 1 71 ? -15.651 0.873 25.051 1.00 98.00 71 CYS A C 1
ATOM 533 O O . CYS A 1 71 ? -15.074 1.083 23.991 1.00 98.00 71 CYS A O 1
ATOM 535 N N . ALA A 1 72 ? -15.013 0.907 26.225 1.00 98.19 72 ALA A N 1
ATOM 536 C CA . ALA A 1 72 ? -13.608 1.302 26.342 1.00 98.19 72 ALA A CA 1
ATOM 537 C C . ALA A 1 72 ? -12.666 0.407 25.508 1.00 98.19 72 ALA A C 1
ATOM 539 O O . ALA A 1 72 ? -11.743 0.892 24.855 1.00 98.19 72 ALA A O 1
ATOM 540 N N . ARG A 1 73 ? -12.911 -0.913 25.473 1.00 98.12 73 ARG A N 1
ATOM 541 C CA . ARG A 1 73 ? -12.149 -1.834 24.608 1.00 98.12 73 ARG A CA 1
ATOM 542 C C . ARG A 1 73 ? -12.401 -1.583 23.122 1.00 98.12 73 ARG A C 1
ATOM 544 O O . ARG A 1 73 ? -11.470 -1.686 22.326 1.00 98.12 73 ARG A O 1
ATOM 551 N N . ALA A 1 74 ? -13.644 -1.295 22.742 1.00 97.44 74 ALA A N 1
ATOM 552 C CA . ALA A 1 74 ? -13.998 -0.996 21.359 1.00 97.44 74 ALA A CA 1
ATOM 553 C C . ALA A 1 74 ? -13.356 0.317 20.888 1.00 97.44 74 ALA A C 1
ATOM 555 O O . ALA A 1 74 ? -12.815 0.357 19.788 1.00 97.44 74 ALA A O 1
ATOM 556 N N . GLU A 1 75 ? -13.344 1.345 21.737 1.00 98.06 75 GLU A N 1
ATOM 557 C CA . GLU A 1 75 ? -12.673 2.621 21.479 1.00 98.06 75 GLU A CA 1
ATOM 558 C C . GLU A 1 75 ? -11.165 2.432 21.298 1.00 98.06 75 GLU A C 1
ATOM 560 O O . GLU A 1 75 ? -10.623 2.865 20.286 1.00 98.06 75 GLU A O 1
ATOM 565 N N . ALA A 1 76 ? -10.502 1.695 22.197 1.00 97.75 76 ALA A N 1
ATOM 566 C CA . ALA A 1 76 ? -9.074 1.389 22.069 1.00 97.75 76 ALA A CA 1
ATOM 567 C C . ALA A 1 76 ? -8.745 0.606 20.783 1.00 97.75 76 ALA A C 1
ATOM 569 O O . ALA A 1 76 ? -7.714 0.820 20.145 1.00 97.75 76 ALA A O 1
ATOM 570 N N . LYS A 1 77 ? -9.634 -0.304 20.367 1.00 97.94 77 LYS A N 1
ATOM 571 C CA . LYS A 1 77 ? -9.479 -1.019 19.096 1.00 97.94 77 LYS A CA 1
ATOM 572 C C . LYS A 1 77 ? -9.680 -0.088 17.899 1.00 97.94 77 LYS A C 1
ATOM 574 O O . LYS A 1 77 ? -8.945 -0.196 16.925 1.00 97.94 77 LYS A O 1
ATOM 579 N N . ALA A 1 78 ? -10.654 0.817 17.963 1.00 97.69 78 ALA A N 1
ATOM 580 C CA . ALA A 1 78 ? -10.912 1.781 16.901 1.00 97.69 78 ALA A CA 1
ATOM 581 C C . ALA A 1 78 ? -9.736 2.751 16.714 1.00 97.69 78 ALA A C 1
ATOM 583 O O . ALA A 1 78 ? -9.358 3.022 15.577 1.00 97.69 78 ALA A O 1
ATOM 584 N N . THR A 1 79 ? -9.116 3.217 17.803 1.00 97.25 79 THR A N 1
ATOM 585 C CA . THR A 1 79 ? -7.915 4.061 17.719 1.00 97.25 79 THR A CA 1
ATOM 586 C C . THR A 1 79 ? -6.748 3.313 17.083 1.00 97.25 79 THR A C 1
ATOM 588 O O . THR A 1 79 ? -6.123 3.856 16.177 1.00 97.25 79 THR A O 1
ATOM 591 N N . GLY A 1 80 ? -6.512 2.054 17.475 1.00 97.38 80 GLY A N 1
ATOM 592 C CA . GLY A 1 80 ? -5.458 1.231 16.872 1.00 97.38 80 GLY A CA 1
ATOM 593 C C . GLY A 1 80 ? -5.678 0.980 15.376 1.00 97.38 80 GLY A C 1
ATOM 594 O O . GLY A 1 80 ? -4.749 1.105 14.587 1.00 97.38 80 GLY A O 1
ATOM 595 N N . LEU A 1 81 ? -6.920 0.710 14.960 1.00 97.44 81 LEU A N 1
ATOM 596 C CA . LEU A 1 81 ? -7.251 0.532 13.541 1.00 97.44 81 LEU A CA 1
ATOM 597 C C . LEU A 1 81 ? -7.068 1.818 12.721 1.00 97.44 81 LEU A C 1
ATOM 599 O O . LEU A 1 81 ? -6.702 1.747 11.550 1.00 97.44 81 LEU A O 1
ATOM 603 N N . GLU A 1 82 ? -7.323 2.995 13.298 1.00 97.81 82 GLU A N 1
ATOM 604 C CA . GLU A 1 82 ? -7.111 4.262 12.588 1.00 97.81 82 GLU A CA 1
ATOM 605 C C . GLU A 1 82 ? -5.619 4.605 12.453 1.00 97.81 82 GLU A C 1
ATOM 607 O O . GLU A 1 82 ? -5.228 5.227 11.466 1.00 97.81 82 GLU A O 1
ATOM 612 N N . GLU A 1 83 ? -4.777 4.194 13.405 1.00 97.44 83 GLU A N 1
ATOM 613 C CA . GLU A 1 83 ? -3.315 4.269 13.279 1.00 97.44 83 GLU A CA 1
ATOM 614 C C . GLU A 1 83 ? -2.809 3.317 12.193 1.00 97.44 83 GLU A C 1
ATOM 616 O O . GLU A 1 83 ? -2.162 3.763 11.250 1.00 97.44 83 GLU A O 1
ATOM 621 N N . GLU A 1 84 ? -3.221 2.049 12.235 1.00 97.56 84 GLU A N 1
ATOM 622 C CA . GLU A 1 84 ? -2.839 1.047 11.235 1.00 97.56 84 GLU A CA 1
ATOM 623 C C . GLU A 1 84 ? -3.247 1.479 9.815 1.00 97.56 84 GLU A C 1
ATOM 625 O O . GLU A 1 84 ? -2.478 1.399 8.859 1.00 97.56 84 GLU A O 1
ATOM 630 N N . LYS A 1 85 ? -4.453 2.034 9.665 1.00 97.88 85 LYS A N 1
ATOM 631 C CA . LYS A 1 85 ? -4.925 2.602 8.398 1.00 97.88 85 LYS A CA 1
ATOM 632 C C . LYS A 1 85 ? -4.044 3.752 7.903 1.00 97.88 85 LYS A C 1
ATOM 634 O O . LYS A 1 85 ? -3.871 3.885 6.691 1.00 97.88 85 LYS A O 1
ATOM 639 N N . LYS A 1 86 ? -3.514 4.600 8.790 1.00 97.69 86 LYS A N 1
ATOM 640 C CA . LYS A 1 86 ? -2.586 5.677 8.400 1.00 97.69 86 LYS A CA 1
ATOM 641 C C . LYS A 1 86 ? -1.252 5.110 7.931 1.00 97.69 86 LYS A C 1
ATOM 643 O O . LYS A 1 86 ? -0.731 5.607 6.934 1.00 97.69 86 LYS A O 1
ATOM 648 N N . ASP A 1 87 ? -0.752 4.070 8.590 1.00 97.12 87 ASP A N 1
ATOM 649 C CA . ASP A 1 87 ? 0.483 3.389 8.198 1.00 97.12 87 ASP A CA 1
ATOM 650 C C . ASP A 1 87 ? 0.337 2.764 6.806 1.00 97.12 87 ASP A C 1
ATOM 652 O O . ASP A 1 87 ? 1.109 3.090 5.903 1.00 97.12 87 ASP A O 1
ATOM 656 N N . TRP A 1 88 ? -0.742 2.008 6.567 1.00 96.81 88 TRP A N 1
ATOM 657 C CA . TRP A 1 88 ? -1.049 1.448 5.245 1.00 96.81 88 TRP A CA 1
ATOM 658 C C . TRP A 1 88 ? -1.221 2.526 4.165 1.00 96.81 88 TRP A C 1
ATOM 660 O O . TRP A 1 88 ? -0.811 2.344 3.019 1.00 96.81 88 TRP A O 1
ATOM 670 N N . GLN A 1 89 ? -1.815 3.676 4.499 1.00 97.88 89 GLN A N 1
ATOM 671 C CA . GLN A 1 89 ? -1.922 4.800 3.563 1.00 97.88 89 GLN A CA 1
ATOM 672 C C . GLN A 1 89 ? -0.567 5.441 3.250 1.00 97.88 89 GLN A C 1
ATOM 674 O O . GLN A 1 89 ? -0.364 5.912 2.129 1.00 97.88 89 GLN A O 1
ATOM 679 N N . MET A 1 90 ? 0.342 5.498 4.222 1.00 97.25 90 MET A N 1
ATOM 680 C CA . MET A 1 90 ? 1.693 6.006 4.014 1.00 97.25 90 MET A CA 1
ATOM 681 C C . MET A 1 90 ? 2.503 5.047 3.142 1.00 97.25 90 MET A C 1
ATOM 683 O O . MET A 1 90 ? 3.102 5.490 2.164 1.00 97.25 90 MET A O 1
ATOM 687 N N . GLU A 1 91 ? 2.462 3.751 3.445 1.00 97.81 91 GLU A N 1
ATOM 688 C CA . GLU A 1 91 ? 3.124 2.710 2.659 1.00 97.81 91 GLU A CA 1
ATOM 689 C C . GLU A 1 91 ? 2.606 2.690 1.220 1.00 97.81 91 GLU A C 1
ATOM 691 O O . GLU A 1 91 ? 3.392 2.723 0.274 1.00 97.81 91 GLU A O 1
ATOM 696 N N . LYS A 1 92 ? 1.282 2.767 1.034 1.00 97.94 92 LYS A N 1
ATOM 697 C CA . LYS A 1 92 ? 0.678 2.881 -0.295 1.00 97.94 92 LYS A CA 1
ATOM 698 C C . LYS A 1 92 ? 1.256 4.058 -1.086 1.00 97.94 92 LYS A C 1
ATOM 700 O O . LYS A 1 92 ? 1.637 3.879 -2.237 1.00 97.94 92 LYS A O 1
ATOM 705 N N . LYS A 1 93 ? 1.357 5.246 -0.480 1.00 98.06 93 LYS A N 1
ATOM 706 C CA . LYS A 1 93 ? 1.926 6.431 -1.148 1.00 98.06 93 LYS A CA 1
ATOM 707 C C . LYS A 1 93 ? 3.399 6.252 -1.509 1.00 98.06 93 LYS A C 1
ATOM 709 O O . LYS A 1 93 ? 3.830 6.739 -2.548 1.00 98.06 93 LYS A O 1
ATOM 714 N N . GLN A 1 94 ? 4.173 5.587 -0.652 1.00 97.31 94 GLN A N 1
ATOM 715 C CA . GLN A 1 94 ? 5.581 5.297 -0.927 1.00 97.31 94 GLN A CA 1
ATOM 716 C C . GLN A 1 94 ? 5.725 4.338 -2.110 1.00 97.31 94 GLN A C 1
ATOM 718 O O . GLN A 1 94 ? 6.532 4.589 -3.001 1.00 97.31 94 GLN A O 1
ATOM 723 N N . LEU A 1 95 ? 4.907 3.285 -2.153 1.00 97.00 95 LEU A N 1
ATOM 724 C CA . LEU A 1 95 ? 4.891 2.337 -3.264 1.00 97.00 95 LEU A CA 1
ATOM 725 C C . LEU A 1 95 ? 4.431 2.990 -4.570 1.00 97.00 95 LEU A C 1
ATOM 727 O O . LEU A 1 95 ? 5.042 2.750 -5.605 1.00 97.00 95 LEU A O 1
ATOM 731 N N . GLU A 1 96 ? 3.404 3.842 -4.537 1.00 97.81 96 GLU A N 1
ATOM 732 C CA . GLU A 1 96 ? 2.965 4.608 -5.712 1.00 97.81 96 GLU A CA 1
ATOM 733 C C . GLU A 1 96 ? 4.097 5.497 -6.255 1.00 97.81 96 GLU A C 1
ATOM 735 O O . GLU A 1 96 ? 4.383 5.466 -7.450 1.00 97.81 96 GLU A O 1
ATOM 740 N N . ALA A 1 97 ? 4.816 6.209 -5.379 1.00 97.38 97 ALA A N 1
ATOM 741 C CA . ALA A 1 97 ? 5.964 7.023 -5.781 1.00 97.38 97 ALA A CA 1
ATOM 742 C C . ALA A 1 97 ? 7.117 6.186 -6.370 1.00 97.38 97 ALA A C 1
ATOM 744 O O . ALA A 1 97 ? 7.780 6.615 -7.315 1.00 97.38 97 ALA A O 1
ATOM 745 N N . GLU A 1 98 ? 7.356 4.992 -5.828 1.00 97.62 98 GLU A N 1
ATOM 746 C CA . GLU A 1 98 ? 8.383 4.078 -6.329 1.00 97.62 98 GLU A CA 1
ATOM 747 C C . GLU A 1 98 ? 8.012 3.493 -7.698 1.00 97.62 98 GLU A C 1
ATOM 749 O O . GLU A 1 98 ? 8.866 3.391 -8.580 1.00 97.62 98 GLU A O 1
ATOM 754 N N . VAL A 1 99 ? 6.735 3.168 -7.914 1.00 97.75 99 VAL A N 1
ATOM 755 C CA . VAL A 1 99 ? 6.225 2.739 -9.223 1.00 97.75 99 VAL A CA 1
ATOM 756 C C . VAL A 1 99 ? 6.425 3.838 -10.263 1.00 97.75 99 VAL A C 1
ATOM 758 O O . VAL A 1 99 ? 6.936 3.554 -11.347 1.00 97.75 99 VAL A O 1
ATOM 761 N N . ASP A 1 100 ? 6.103 5.089 -9.932 1.00 97.50 100 ASP A N 1
ATOM 762 C CA . ASP A 1 100 ? 6.313 6.223 -10.836 1.00 97.50 100 ASP A CA 1
ATOM 763 C C . ASP A 1 100 ? 7.803 6.430 -11.152 1.00 97.50 100 ASP A C 1
ATOM 765 O O . ASP A 1 100 ? 8.177 6.658 -12.308 1.00 97.50 100 ASP A O 1
ATOM 769 N N . ARG A 1 101 ? 8.682 6.304 -10.147 1.00 97.81 101 ARG A N 1
ATOM 770 C CA . ARG A 1 101 ? 10.140 6.376 -10.335 1.00 97.81 101 ARG A CA 1
ATOM 771 C C . ARG A 1 101 ? 10.626 5.292 -11.298 1.00 97.81 101 ARG A C 1
ATOM 773 O O . ARG A 1 101 ? 11.313 5.606 -12.269 1.00 97.81 101 ARG A O 1
ATOM 780 N N . LEU A 1 102 ? 10.246 4.038 -11.058 1.00 97.06 102 LEU A N 1
ATOM 781 C CA . LEU A 1 102 ? 10.633 2.901 -11.895 1.00 97.06 102 LEU A CA 1
ATOM 782 C C . LEU A 1 102 ? 10.076 3.017 -13.316 1.00 97.06 102 LEU A C 1
ATOM 784 O O . LEU A 1 102 ? 10.774 2.692 -14.275 1.00 97.06 102 LEU A O 1
ATOM 788 N N . HIS A 1 103 ? 8.850 3.516 -13.473 1.00 96.56 103 HIS A N 1
ATOM 789 C CA . HIS A 1 103 ? 8.260 3.746 -14.786 1.00 96.56 103 HIS A CA 1
ATOM 790 C C . HIS A 1 103 ? 9.039 4.800 -15.584 1.00 96.56 103 HIS A C 1
ATOM 792 O O . HIS A 1 103 ? 9.315 4.607 -16.771 1.00 96.56 103 HIS A O 1
ATOM 798 N N . ASN A 1 104 ? 9.452 5.890 -14.934 1.00 97.12 104 ASN A N 1
ATOM 799 C CA . ASN A 1 104 ? 10.284 6.911 -15.568 1.00 97.12 104 ASN A CA 1
ATOM 800 C C . ASN A 1 104 ? 11.651 6.349 -15.982 1.00 97.12 104 ASN A C 1
ATOM 802 O O . ASN A 1 104 ? 12.089 6.575 -17.111 1.00 97.12 104 ASN A O 1
ATOM 806 N N . GLU A 1 105 ? 12.297 5.562 -15.119 1.00 97.06 105 GLU A N 1
ATOM 807 C CA . GLU A 1 105 ? 13.569 4.901 -15.435 1.00 97.06 105 GLU A CA 1
ATOM 808 C C . GLU A 1 105 ? 13.439 3.924 -16.605 1.00 97.06 105 GLU A C 1
ATOM 810 O O . GLU A 1 105 ? 14.278 3.912 -17.509 1.00 97.06 105 GLU A O 1
ATOM 815 N N . GLU A 1 106 ? 12.358 3.146 -16.641 1.00 97.81 106 GLU A N 1
ATOM 816 C CA . GLU A 1 106 ? 12.048 2.268 -17.764 1.00 97.81 106 GLU A CA 1
ATOM 817 C C . GLU A 1 106 ? 11.903 3.067 -19.068 1.00 97.81 106 GLU A C 1
ATOM 819 O O . GLU A 1 106 ? 12.474 2.691 -20.097 1.00 97.81 106 GLU A O 1
ATOM 824 N N . CYS A 1 107 ? 11.170 4.182 -19.035 1.00 97.31 107 CYS A N 1
ATOM 825 C CA . CYS A 1 107 ? 10.980 5.049 -20.194 1.00 97.31 107 CYS A CA 1
ATOM 826 C C . CYS A 1 107 ? 12.308 5.630 -20.692 1.00 97.31 107 CYS A C 1
ATOM 828 O O . CYS A 1 107 ? 12.573 5.625 -21.899 1.00 97.31 107 CYS A O 1
ATOM 830 N N . GLU A 1 108 ? 13.174 6.081 -19.784 1.00 96.56 108 GLU A N 1
ATOM 831 C CA . GLU A 1 108 ? 14.509 6.556 -20.137 1.00 96.56 108 GLU A CA 1
ATOM 832 C C . GLU A 1 108 ? 15.353 5.462 -20.791 1.00 96.56 108 GLU A C 1
ATOM 834 O O . GLU A 1 108 ? 15.975 5.702 -21.828 1.00 96.56 108 GLU A O 1
ATOM 839 N N . VAL A 1 109 ? 15.371 4.259 -20.214 1.00 97.19 109 VAL A N 1
ATOM 840 C CA . VAL A 1 109 ? 16.141 3.126 -20.742 1.00 97.19 109 VAL A CA 1
ATOM 841 C C . VAL A 1 109 ? 15.630 2.732 -22.125 1.00 97.19 109 VAL A C 1
ATOM 843 O O . VAL A 1 109 ? 16.433 2.568 -23.045 1.00 97.19 109 VAL A O 1
ATOM 846 N N . ARG A 1 110 ? 14.307 2.645 -22.314 1.00 96.81 110 ARG A N 1
ATOM 847 C CA . ARG A 1 110 ? 13.695 2.382 -23.626 1.00 96.81 110 ARG A CA 1
ATOM 848 C C . ARG A 1 110 ? 14.094 3.450 -24.643 1.00 96.81 110 ARG A C 1
ATOM 850 O O . ARG A 1 110 ? 14.539 3.106 -25.735 1.00 96.81 110 ARG A O 1
ATOM 857 N N . SER A 1 111 ? 14.034 4.728 -24.264 1.00 96.69 111 SER A N 1
ATOM 858 C CA . SER A 1 111 ? 14.447 5.835 -25.134 1.00 96.69 111 SER A CA 1
ATOM 859 C C . SER A 1 111 ? 15.928 5.751 -25.522 1.00 96.69 111 SER A C 1
ATOM 861 O O . SER A 1 111 ? 16.281 5.944 -26.688 1.00 96.69 111 SER A O 1
ATOM 863 N N . ARG A 1 112 ? 16.813 5.437 -24.567 1.00 96.88 112 ARG A N 1
ATOM 864 C CA . ARG A 1 112 ? 18.250 5.251 -24.831 1.00 96.88 112 ARG A CA 1
ATOM 865 C C . ARG A 1 112 ? 18.486 4.082 -25.787 1.00 96.88 112 ARG A C 1
ATOM 867 O O . ARG A 1 112 ? 19.220 4.241 -26.758 1.00 96.88 112 ARG A O 1
ATOM 874 N N . LEU A 1 113 ? 17.810 2.956 -25.571 1.00 96.31 113 LEU A N 1
ATOM 875 C CA . LEU A 1 113 ? 17.920 1.778 -26.428 1.00 96.31 113 LEU A CA 1
ATOM 876 C C . LEU A 1 113 ? 17.433 2.050 -27.858 1.00 96.31 113 LEU A C 1
ATOM 878 O O . LEU A 1 113 ? 18.050 1.601 -28.822 1.00 96.31 113 LEU A O 1
ATOM 882 N N . GLU A 1 114 ? 16.336 2.789 -28.022 1.00 97.38 114 GLU A N 1
ATOM 883 C CA . GLU A 1 114 ? 15.840 3.192 -29.342 1.00 97.38 114 GLU A CA 1
ATOM 884 C C . GLU A 1 114 ? 16.834 4.093 -30.079 1.00 97.38 114 GLU A C 1
ATOM 886 O O . GLU A 1 114 ? 17.081 3.888 -31.271 1.00 97.38 114 GLU A O 1
ATOM 891 N N . LYS A 1 115 ? 17.456 5.047 -29.372 1.00 96.50 115 LYS A N 1
ATOM 892 C CA . LYS A 1 115 ? 18.515 5.897 -29.934 1.00 96.50 115 LYS A CA 1
ATOM 893 C C . LYS A 1 115 ? 19.716 5.069 -30.380 1.00 96.50 115 LYS A C 1
ATOM 895 O O . LYS A 1 115 ? 20.137 5.206 -31.527 1.00 96.50 115 LYS A O 1
ATOM 900 N N . GLU A 1 116 ? 20.206 4.162 -29.537 1.00 96.19 116 GLU A N 1
ATOM 901 C CA . GLU A 1 116 ? 21.323 3.284 -29.901 1.00 96.19 116 GLU A CA 1
ATOM 902 C C . GLU A 1 116 ? 20.989 2.390 -31.099 1.00 96.19 116 GLU A C 1
ATOM 904 O O . GLU A 1 116 ? 21.799 2.250 -32.014 1.00 96.19 116 GLU A O 1
ATOM 909 N N . ARG A 1 117 ? 19.776 1.824 -31.160 1.00 95.94 117 ARG A N 1
ATOM 910 C CA . ARG A 1 117 ? 19.327 1.038 -32.322 1.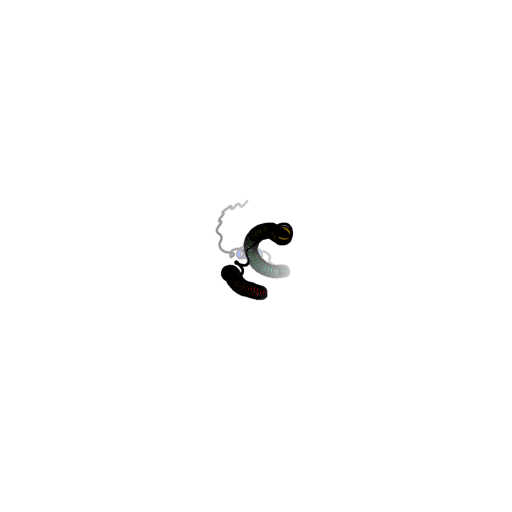00 95.94 117 ARG A CA 1
ATOM 911 C C . ARG A 1 117 ? 19.324 1.871 -33.600 1.00 95.94 117 ARG A C 1
ATOM 913 O O . ARG A 1 117 ? 19.758 1.388 -34.647 1.00 95.94 117 ARG A O 1
ATOM 920 N N . ALA A 1 118 ? 18.863 3.118 -33.525 1.00 96.12 118 ALA A N 1
ATOM 921 C CA . ALA A 1 118 ? 18.870 4.026 -34.665 1.00 96.12 118 ALA A CA 1
ATOM 922 C C . ALA A 1 118 ? 20.301 4.373 -35.112 1.00 96.12 118 ALA A C 1
ATOM 924 O O . ALA A 1 118 ? 20.591 4.358 -36.309 1.00 96.12 118 ALA A O 1
ATOM 925 N N . GLU A 1 119 ? 21.211 4.652 -34.178 1.00 96.75 119 GLU A N 1
ATOM 926 C CA . GLU A 1 119 ? 22.623 4.930 -34.471 1.00 96.75 119 GLU A CA 1
ATOM 927 C C . GLU A 1 119 ? 23.346 3.714 -35.053 1.00 96.75 119 GLU A C 1
ATOM 929 O O . GLU A 1 119 ? 24.078 3.834 -36.043 1.00 96.75 119 GLU A O 1
ATOM 934 N N . HIS A 1 120 ? 23.083 2.526 -34.509 1.00 96.00 120 HIS A N 1
ATOM 935 C CA . HIS A 1 120 ? 23.598 1.274 -35.040 1.00 96.00 120 HIS A CA 1
ATOM 936 C C . HIS A 1 120 ? 23.123 1.049 -36.478 1.00 96.00 120 HIS A C 1
ATOM 938 O O . HIS A 1 120 ? 23.934 0.750 -37.353 1.00 96.00 120 HIS A O 1
ATOM 944 N N . GLN A 1 121 ? 21.836 1.275 -36.760 1.00 96.38 121 GLN A N 1
ATOM 945 C CA . GLN A 1 121 ? 21.288 1.144 -38.109 1.00 96.38 121 GLN A CA 1
ATOM 946 C C . GLN A 1 121 ? 21.920 2.144 -39.090 1.00 96.38 121 GLN A C 1
ATOM 948 O O . GLN A 1 121 ? 22.280 1.757 -40.202 1.00 96.38 121 GLN A O 1
ATOM 953 N N . ARG A 1 122 ? 22.112 3.411 -38.689 1.00 96.38 122 ARG A N 1
ATOM 954 C CA . ARG A 1 122 ? 22.812 4.415 -39.519 1.00 96.38 122 ARG A CA 1
ATOM 955 C C . ARG A 1 122 ? 24.243 3.988 -39.821 1.00 96.38 122 ARG A C 1
ATOM 957 O O . ARG A 1 122 ? 24.686 4.083 -40.963 1.00 96.38 122 ARG A O 1
ATOM 964 N N . THR A 1 123 ? 24.949 3.498 -38.807 1.00 95.50 123 THR A N 1
ATOM 965 C CA . THR A 1 123 ? 26.328 3.020 -38.944 1.00 95.50 123 THR A CA 1
ATOM 966 C C . THR A 1 123 ? 26.390 1.814 -39.874 1.00 95.50 123 THR A C 1
ATOM 968 O O . THR A 1 123 ? 27.249 1.767 -40.751 1.00 95.50 123 THR A O 1
ATOM 971 N N . ARG A 1 124 ? 25.450 0.872 -39.739 1.00 96.62 124 ARG A N 1
ATOM 972 C CA . ARG A 1 124 ? 25.357 -0.307 -40.602 1.00 96.62 124 ARG A CA 1
ATOM 973 C C . ARG A 1 124 ? 25.182 0.088 -42.065 1.00 96.62 124 ARG A C 1
ATOM 975 O O . ARG A 1 124 ? 25.992 -0.320 -42.889 1.00 96.62 124 ARG A O 1
ATOM 982 N N . VAL A 1 125 ? 24.214 0.958 -42.362 1.00 96.88 125 VAL A N 1
ATOM 983 C CA . VAL A 1 125 ? 23.977 1.468 -43.725 1.00 96.88 125 VAL A CA 1
ATOM 984 C C . VAL A 1 125 ? 25.203 2.214 -44.262 1.00 96.88 125 VAL A C 1
ATOM 986 O O . VAL A 1 125 ? 25.594 2.016 -45.408 1.00 96.88 125 VAL A O 1
ATOM 989 N N . HIS A 1 126 ? 25.858 3.043 -43.443 1.00 95.56 126 HIS A N 1
ATOM 990 C CA . HIS A 1 126 ? 27.074 3.746 -43.859 1.00 95.56 126 HIS A CA 1
ATOM 991 C C . HIS A 1 126 ? 28.210 2.779 -44.231 1.00 95.56 126 HIS A C 1
ATOM 993 O O . HIS A 1 126 ? 28.905 2.986 -45.227 1.00 95.56 126 HIS A O 1
ATOM 999 N N . LEU A 1 127 ? 28.397 1.713 -43.447 1.00 95.81 127 LEU A N 1
ATOM 1000 C CA . LEU A 1 127 ? 29.398 0.686 -43.724 1.00 95.81 127 LEU A CA 1
ATOM 1001 C C . LEU A 1 127 ? 29.047 -0.142 -44.965 1.00 95.81 127 LEU A C 1
ATOM 1003 O O . LEU A 1 127 ? 29.936 -0.382 -45.777 1.00 95.81 127 LEU A O 1
ATOM 1007 N N . GLU A 1 128 ? 27.780 -0.530 -45.142 1.00 96.12 128 GLU A N 1
ATOM 1008 C CA . GLU A 1 128 ? 27.284 -1.219 -46.344 1.00 96.12 128 GLU A CA 1
ATOM 1009 C C . GLU A 1 128 ? 27.596 -0.394 -47.604 1.00 96.12 128 GLU A C 1
ATOM 1011 O O . GLU A 1 128 ? 28.285 -0.880 -48.503 1.00 96.12 128 GLU A O 1
ATOM 1016 N N . LEU A 1 129 ? 27.229 0.893 -47.616 1.00 95.19 129 LEU A N 1
ATOM 1017 C CA . LEU A 1 129 ? 27.515 1.806 -48.731 1.00 95.19 129 LEU A CA 1
ATOM 1018 C C . LEU A 1 129 ? 29.018 1.967 -48.997 1.00 95.19 129 LEU A C 1
ATOM 1020 O O . LEU A 1 129 ? 29.454 2.013 -50.149 1.00 95.19 129 LEU A O 1
ATOM 1024 N N . ARG A 1 130 ? 29.841 2.043 -47.944 1.00 95.06 130 ARG A N 1
ATOM 1025 C CA . ARG A 1 130 ? 31.299 2.137 -48.092 1.00 95.06 130 ARG A CA 1
ATOM 1026 C C . ARG A 1 130 ? 31.888 0.858 -48.686 1.00 95.06 130 ARG A C 1
ATOM 1028 O O . ARG A 1 130 ? 32.768 0.944 -49.540 1.00 95.06 130 ARG A O 1
ATOM 1035 N N . CYS A 1 131 ? 31.417 -0.308 -48.250 1.00 94.62 131 CYS A N 1
ATOM 1036 C CA . CYS A 1 131 ? 31.823 -1.598 -48.800 1.00 94.62 131 CYS A CA 1
ATOM 1037 C C . CYS A 1 131 ? 31.451 -1.711 -50.282 1.00 94.62 131 CYS A C 1
ATOM 1039 O O . CYS A 1 131 ? 32.302 -2.086 -51.086 1.00 94.62 131 CYS A O 1
ATOM 1041 N N . GLU A 1 132 ? 30.232 -1.319 -50.658 1.00 93.81 132 GLU A N 1
ATOM 1042 C CA . GLU A 1 132 ? 29.802 -1.272 -52.060 1.00 93.81 132 GLU A CA 1
ATOM 1043 C C . GLU A 1 132 ? 30.666 -0.320 -52.895 1.00 93.81 132 GLU A C 1
ATOM 1045 O O . GLU A 1 132 ? 31.095 -0.676 -53.992 1.00 93.81 132 GLU A O 1
ATOM 1050 N N . GLY A 1 133 ? 30.973 0.871 -52.372 1.00 93.44 133 GLY A N 1
ATOM 1051 C CA . GLY A 1 133 ? 31.852 1.836 -53.035 1.00 93.44 133 GLY A CA 1
ATOM 1052 C C . GLY A 1 133 ? 33.261 1.285 -53.268 1.00 93.44 133 GLY A C 1
ATOM 1053 O O . GLY A 1 133 ? 33.788 1.378 -54.374 1.00 93.44 133 GLY A O 1
ATOM 1054 N N . LEU A 1 134 ? 33.848 0.634 -52.259 1.00 93.00 134 LEU A N 1
ATOM 1055 C CA . LEU A 1 134 ? 35.152 -0.025 -52.388 1.00 93.00 134 LEU A CA 1
ATOM 1056 C C . LEU A 1 134 ? 35.110 -1.207 -53.366 1.00 93.00 134 LEU A C 1
ATOM 1058 O O . LEU A 1 134 ? 36.063 -1.426 -54.114 1.00 93.00 134 LEU A O 1
ATOM 1062 N N . GLN A 1 135 ? 34.012 -1.964 -53.393 1.00 92.38 135 GLN A N 1
ATOM 1063 C CA . GLN A 1 135 ? 33.825 -3.058 -54.341 1.00 92.38 135 GLN A CA 1
ATOM 1064 C C . GLN A 1 135 ? 33.729 -2.542 -55.782 1.00 92.38 135 GLN A C 1
ATOM 1066 O O . GLN A 1 135 ? 34.371 -3.115 -56.663 1.00 92.38 135 GLN A O 1
ATOM 1071 N N . LYS A 1 136 ? 33.001 -1.443 -56.019 1.00 89.69 136 LYS A N 1
ATOM 1072 C CA . LYS A 1 136 ? 32.949 -0.765 -57.324 1.00 89.69 136 LYS A CA 1
ATOM 1073 C C . LYS A 1 136 ? 34.320 -0.240 -57.739 1.00 89.69 136 LYS A C 1
ATOM 1075 O O . LYS A 1 136 ? 34.772 -0.568 -58.828 1.00 89.69 136 LYS A O 1
ATOM 1080 N N . GLN A 1 137 ? 35.031 0.451 -56.845 1.00 88.56 137 GLN A N 1
ATOM 1081 C CA . GLN A 1 137 ? 36.388 0.939 -57.116 1.00 88.56 137 GLN A CA 1
ATOM 1082 C C . GLN A 1 137 ? 37.341 -0.207 -57.493 1.00 88.56 137 GLN A C 1
ATOM 1084 O O . GLN A 1 137 ? 38.158 -0.079 -58.402 1.00 88.56 137 GLN A O 1
ATOM 1089 N N . ARG A 1 138 ? 37.219 -1.364 -56.828 1.00 87.31 138 ARG A N 1
ATOM 1090 C CA . ARG A 1 138 ? 37.983 -2.566 -57.179 1.00 87.31 138 ARG A CA 1
ATOM 1091 C C . ARG A 1 138 ? 37.603 -3.113 -58.558 1.00 87.31 138 ARG A C 1
ATOM 1093 O O . ARG A 1 138 ? 38.493 -3.526 -59.294 1.00 87.31 138 ARG A O 1
ATOM 1100 N N . GLN A 1 139 ? 36.316 -3.149 -58.904 1.00 87.06 139 GLN A N 1
ATOM 1101 C CA . GLN A 1 139 ? 35.859 -3.583 -60.231 1.00 87.06 139 GLN A CA 1
ATOM 1102 C C . GLN A 1 139 ? 36.353 -2.643 -61.337 1.00 87.06 139 GLN A C 1
ATOM 1104 O O . GLN A 1 139 ? 36.841 -3.117 -62.358 1.00 87.06 139 GLN A O 1
ATOM 1109 N N . GLU A 1 140 ? 36.293 -1.331 -61.116 1.00 84.38 140 GLU A N 1
ATOM 1110 C CA . GLU A 1 140 ? 36.801 -0.315 -62.043 1.00 84.38 140 GLU A CA 1
ATOM 1111 C C . GLU A 1 140 ? 38.316 -0.425 -62.236 1.00 84.38 140 GLU A C 1
ATOM 1113 O O . GLU A 1 140 ? 38.781 -0.392 -63.371 1.00 84.38 140 GLU A O 1
ATOM 1118 N N . ALA A 1 141 ? 39.088 -0.644 -61.166 1.00 79.00 141 ALA A N 1
ATOM 1119 C CA . ALA A 1 141 ? 40.530 -0.877 -61.270 1.00 79.00 141 ALA A CA 1
ATOM 1120 C C . ALA A 1 141 ? 40.867 -2.148 -62.074 1.00 79.00 141 ALA A C 1
ATOM 1122 O O . ALA A 1 141 ? 41.823 -2.156 -62.840 1.00 79.00 141 ALA A O 1
ATOM 1123 N N . LEU A 1 142 ? 40.067 -3.212 -61.940 1.00 76.44 142 LEU A N 1
ATOM 1124 C CA . LEU A 1 142 ? 40.257 -4.455 -62.698 1.00 76.44 142 LEU A CA 1
ATOM 1125 C C . LEU A 1 142 ? 39.868 -4.323 -64.181 1.00 76.44 142 LEU A C 1
ATOM 1127 O O . LEU A 1 142 ? 40.453 -4.999 -65.022 1.00 76.44 142 LEU A O 1
ATOM 1131 N N . LEU A 1 143 ? 38.889 -3.476 -64.511 1.00 72.56 143 LEU A N 1
ATOM 1132 C CA . LEU A 1 143 ? 38.440 -3.245 -65.891 1.00 72.56 143 LEU A CA 1
ATOM 1133 C C . LEU A 1 143 ? 39.241 -2.136 -66.604 1.00 72.56 143 LEU A C 1
ATOM 1135 O O . LEU A 1 143 ? 39.389 -2.182 -67.824 1.00 72.56 143 LEU A O 1
ATOM 1139 N N . GLY A 1 144 ? 39.793 -1.170 -65.863 1.00 59.69 144 GLY A N 1
ATOM 1140 C CA . GLY A 1 144 ? 40.587 -0.050 -66.383 1.00 59.69 144 GLY A CA 1
ATOM 1141 C C . GLY A 1 144 ? 41.971 -0.434 -66.919 1.00 59.69 144 GLY A C 1
ATOM 1142 O O . GLY A 1 144 ? 42.497 0.262 -67.785 1.00 59.69 144 GLY A O 1
ATOM 1143 N N . ASP A 1 145 ? 42.526 -1.573 -66.495 1.00 53.41 145 ASP A N 1
ATOM 1144 C CA . ASP A 1 145 ? 43.822 -2.088 -66.976 1.00 53.41 145 ASP A CA 1
ATOM 1145 C C . ASP A 1 145 ? 43.746 -2.787 -68.350 1.00 53.41 145 ASP A C 1
ATOM 1147 O O . ASP A 1 145 ? 44.765 -3.170 -68.917 1.00 53.41 145 ASP A O 1
ATOM 1151 N N . SER A 1 146 ? 42.552 -2.931 -68.940 1.00 51.78 146 SER A N 1
ATOM 1152 C CA . SER A 1 146 ? 42.386 -3.570 -70.261 1.00 51.78 146 SER A CA 1
ATOM 1153 C C . SER A 1 146 ? 42.514 -2.603 -71.453 1.00 51.78 146 SER A C 1
ATOM 1155 O O . SER A 1 146 ? 42.395 -3.031 -72.600 1.00 51.78 146 SER A O 1
ATOM 1157 N N . GLY A 1 147 ? 42.749 -1.305 -71.210 1.00 47.50 147 GLY A N 1
ATOM 1158 C CA . GLY A 1 147 ? 42.809 -0.259 -72.247 1.00 47.50 147 GLY A CA 1
ATOM 1159 C C . GLY A 1 147 ? 44.188 0.364 -72.505 1.00 47.50 147 GLY A C 1
ATOM 1160 O O . GLY A 1 147 ? 44.333 1.129 -73.457 1.00 47.50 147 GLY A O 1
ATOM 1161 N N . ALA A 1 148 ? 45.209 0.052 -71.702 1.00 42.81 148 ALA A N 1
ATOM 1162 C CA . ALA A 1 148 ? 46.558 0.578 -71.892 1.00 42.81 148 ALA A CA 1
ATOM 1163 C C . ALA A 1 148 ? 47.450 -0.463 -72.587 1.00 42.81 148 ALA A C 1
ATOM 1165 O O . ALA A 1 148 ? 48.098 -1.291 -71.953 1.00 42.81 148 ALA A O 1
ATOM 1166 N N . MET A 1 149 ? 47.508 -0.398 -73.919 1.00 51.56 149 MET A N 1
ATOM 1167 C CA . MET A 1 149 ? 48.655 -0.902 -74.678 1.00 51.56 149 MET A CA 1
ATOM 1168 C C . MET A 1 149 ? 49.918 -0.219 -74.136 1.00 51.56 149 MET A C 1
ATOM 1170 O O . MET A 1 149 ? 50.153 0.959 -74.399 1.00 51.56 149 MET A O 1
ATOM 1174 N N . GLY A 1 150 ? 50.707 -0.943 -73.345 1.00 37.91 150 GLY A N 1
ATOM 1175 C CA . GLY A 1 150 ? 51.875 -0.399 -72.664 1.00 37.91 150 GLY A CA 1
ATOM 1176 C C . GLY A 1 150 ? 52.886 -1.488 -72.352 1.00 37.91 150 GLY A C 1
ATOM 1177 O O . GLY A 1 150 ? 52.710 -2.300 -71.453 1.00 37.91 150 GLY A O 1
ATOM 1178 N N . VAL A 1 151 ? 53.950 -1.498 -73.142 1.00 45.69 151 VAL A N 1
ATOM 1179 C CA . VAL A 1 151 ? 55.149 -2.319 -73.002 1.00 45.69 151 VAL A CA 1
ATOM 1180 C C . VAL A 1 151 ? 55.717 -2.239 -71.579 1.00 45.69 151 VAL A C 1
ATOM 1182 O O . VAL A 1 151 ? 56.040 -1.158 -71.103 1.00 45.69 151 VAL A O 1
ATOM 1185 N N . GLY A 1 152 ? 55.930 -3.410 -70.973 1.00 45.19 152 GLY A N 1
ATOM 1186 C CA . GLY A 1 152 ? 56.930 -3.642 -69.932 1.00 45.19 152 GLY A CA 1
ATOM 1187 C C . GLY A 1 152 ? 56.547 -3.248 -68.506 1.00 45.19 152 GLY A C 1
ATOM 1188 O O . GLY A 1 152 ? 56.689 -2.096 -68.135 1.00 45.19 152 GLY A O 1
ATOM 1189 N N . LEU A 1 153 ? 56.225 -4.242 -67.669 1.00 44.94 153 LEU A N 1
ATOM 1190 C CA . LEU A 1 153 ? 56.954 -4.486 -66.414 1.00 44.94 153 LEU A CA 1
ATOM 1191 C C . LEU A 1 153 ? 56.493 -5.802 -65.766 1.00 44.94 153 LEU A C 1
ATOM 1193 O O . LEU A 1 153 ? 55.607 -5.849 -64.917 1.00 44.94 153 LEU A O 1
ATOM 1197 N N . ALA A 1 154 ? 57.145 -6.902 -66.133 1.00 45.47 154 ALA A N 1
ATOM 1198 C CA . ALA A 1 154 ? 57.089 -8.140 -65.367 1.00 45.47 154 ALA A CA 1
ATOM 1199 C C . ALA A 1 154 ? 58.042 -8.053 -64.158 1.00 45.47 154 ALA A C 1
ATOM 1201 O O . ALA A 1 154 ? 58.998 -8.810 -64.088 1.00 45.47 154 ALA A O 1
ATOM 1202 N N . THR A 1 155 ? 57.823 -7.129 -63.215 1.00 47.19 155 THR A N 1
ATOM 1203 C CA . THR A 1 155 ? 58.570 -7.088 -61.938 1.00 47.19 155 THR A CA 1
ATOM 1204 C C . THR A 1 155 ? 57.783 -6.365 -60.838 1.00 47.19 155 THR A C 1
ATOM 1206 O O . THR A 1 155 ? 58.146 -5.260 -60.451 1.00 47.19 155 THR A O 1
ATOM 1209 N N . ALA A 1 156 ? 56.710 -6.966 -60.311 1.00 43.03 156 ALA A N 1
ATOM 1210 C CA . ALA A 1 156 ? 56.141 -6.565 -59.009 1.00 43.03 156 ALA A CA 1
ATOM 1211 C C . ALA A 1 156 ? 55.191 -7.620 -58.398 1.00 43.03 156 ALA A C 1
ATOM 1213 O O . ALA A 1 156 ? 54.187 -7.274 -57.788 1.00 43.03 156 ALA A O 1
ATOM 1214 N N . ALA A 1 157 ? 55.470 -8.920 -58.542 1.00 44.50 157 ALA A N 1
ATOM 1215 C CA . ALA A 1 157 ? 54.588 -9.974 -58.013 1.00 44.50 157 ALA A CA 1
ATOM 1216 C C . ALA A 1 157 ? 55.031 -10.579 -56.662 1.00 44.50 157 ALA A C 1
ATOM 1218 O O . ALA A 1 157 ? 54.457 -11.576 -56.233 1.00 44.50 157 ALA A O 1
ATOM 1219 N N . SER A 1 158 ? 56.022 -10.011 -55.959 1.00 46.56 158 SER A N 1
ATOM 1220 C CA . SER A 1 158 ? 56.567 -10.633 -54.732 1.00 46.56 158 SER A CA 1
ATOM 1221 C C . SER A 1 158 ? 56.490 -9.802 -53.445 1.00 46.56 158 SER A C 1
ATOM 1223 O O . SER A 1 158 ? 56.803 -10.339 -52.386 1.00 46.56 158 SER A O 1
ATOM 1225 N N . SER A 1 159 ? 56.028 -8.546 -53.472 1.00 45.97 159 SER A N 1
ATOM 1226 C CA . SER A 1 159 ? 56.074 -7.666 -52.280 1.00 45.97 159 SER A CA 1
ATOM 1227 C C . SER A 1 159 ? 54.711 -7.337 -51.648 1.00 45.97 159 SER A C 1
ATOM 1229 O O . SER A 1 159 ? 54.665 -6.734 -50.581 1.00 45.97 159 SER A O 1
ATOM 1231 N N . GLY A 1 160 ? 53.591 -7.760 -52.250 1.00 50.22 160 GLY A N 1
ATOM 1232 C CA . GLY A 1 160 ? 52.232 -7.442 -51.769 1.00 50.22 160 GLY A CA 1
ATOM 1233 C C . GLY A 1 160 ? 51.642 -8.392 -50.711 1.00 50.22 160 GLY A C 1
ATOM 1234 O O . GLY A 1 160 ? 50.546 -8.152 -50.212 1.00 50.22 160 GLY A O 1
ATOM 1235 N N . SER A 1 161 ? 52.332 -9.483 -50.360 1.00 60.12 161 SER A N 1
ATOM 1236 C CA . SER A 1 161 ? 51.750 -10.575 -49.554 1.00 60.12 161 SER A CA 1
ATOM 1237 C C . SER A 1 161 ? 51.875 -10.384 -48.031 1.00 60.12 161 SER A C 1
ATOM 1239 O O . SER A 1 161 ? 51.020 -10.853 -47.281 1.00 60.12 161 SER A O 1
ATOM 1241 N N . SER A 1 162 ? 52.898 -9.675 -47.542 1.00 66.56 162 SER A N 1
ATOM 1242 C CA . SER A 1 162 ? 53.149 -9.536 -46.096 1.00 66.56 162 SER A CA 1
ATOM 1243 C C . SER A 1 162 ? 52.184 -8.565 -45.412 1.00 66.56 162 SER A C 1
ATOM 1245 O O . SER A 1 162 ? 51.659 -8.882 -44.347 1.00 66.56 162 SER A O 1
ATOM 1247 N N . LEU A 1 163 ? 51.892 -7.420 -46.037 1.00 72.94 163 LEU A N 1
ATOM 1248 C CA . LEU A 1 163 ? 50.994 -6.411 -45.471 1.00 72.94 163 LEU A CA 1
ATOM 1249 C C . LEU A 1 163 ? 49.538 -6.894 -45.440 1.00 72.94 163 LEU A C 1
ATOM 1251 O O . LEU A 1 163 ? 48.868 -6.745 -44.422 1.00 72.94 163 LEU A O 1
ATOM 1255 N N . ALA A 1 164 ? 49.069 -7.531 -46.516 1.00 70.81 164 ALA A N 1
ATOM 1256 C CA . ALA A 1 164 ? 47.724 -8.103 -46.570 1.00 70.81 164 ALA A CA 1
ATOM 1257 C C . ALA A 1 164 ? 47.539 -9.226 -45.532 1.00 70.81 164 ALA A C 1
ATOM 1259 O O . ALA A 1 164 ? 46.514 -9.278 -44.854 1.00 70.81 164 ALA A O 1
ATOM 1260 N N . ARG A 1 165 ? 48.553 -10.086 -45.340 1.00 75.19 165 ARG A N 1
ATOM 1261 C CA . ARG A 1 165 ? 48.545 -11.100 -44.271 1.00 75.19 165 ARG A CA 1
ATOM 1262 C C . ARG A 1 165 ? 48.547 -10.472 -42.881 1.00 75.19 165 ARG A C 1
ATOM 1264 O O . ARG A 1 165 ? 47.782 -10.914 -42.035 1.00 75.19 165 ARG A O 1
ATOM 1271 N N . PHE A 1 166 ? 49.341 -9.427 -42.652 1.00 82.25 166 PHE A N 1
ATOM 1272 C CA . PHE A 1 166 ? 49.366 -8.723 -41.367 1.00 82.25 166 PHE A CA 1
ATOM 1273 C C . PHE A 1 166 ? 48.023 -8.049 -41.047 1.00 82.25 166 PHE A C 1
ATOM 1275 O O . PHE A 1 166 ? 47.543 -8.129 -39.920 1.00 82.25 166 PHE A O 1
ATOM 1282 N N . GLN A 1 167 ? 47.375 -7.430 -42.037 1.00 84.50 167 GLN A N 1
ATOM 1283 C CA . GLN A 1 167 ? 46.054 -6.815 -41.869 1.00 84.50 167 GLN A CA 1
ATOM 1284 C C . GLN A 1 167 ? 44.959 -7.852 -41.583 1.00 84.50 167 GLN A C 1
ATOM 1286 O O . GLN A 1 167 ? 44.104 -7.614 -40.728 1.00 84.50 167 GLN A O 1
ATOM 1291 N N . LEU A 1 168 ? 45.004 -9.008 -42.253 1.00 83.88 168 LEU A N 1
ATOM 1292 C CA . LEU A 1 168 ? 44.096 -10.125 -41.986 1.00 83.88 168 LEU A CA 1
ATOM 1293 C C . LEU A 1 168 ? 44.315 -10.712 -40.590 1.00 83.88 168 LEU A C 1
ATOM 1295 O O . LEU A 1 168 ? 43.343 -10.921 -39.868 1.00 83.88 168 LEU A O 1
ATOM 1299 N N . GLU A 1 169 ? 45.567 -10.907 -40.178 1.00 86.56 169 GLU A N 1
ATOM 1300 C CA . GLU A 1 169 ? 45.886 -11.431 -38.849 1.00 86.56 169 GLU A CA 1
ATOM 1301 C C . GLU A 1 169 ? 45.502 -10.433 -37.745 1.00 86.56 169 GLU A C 1
ATOM 1303 O O . GLU A 1 169 ? 44.908 -10.804 -36.735 1.00 86.56 169 GLU A O 1
ATOM 1308 N N . SER A 1 170 ? 45.715 -9.135 -37.975 1.00 87.81 170 SER A N 1
ATOM 1309 C CA . SER A 1 170 ? 45.262 -8.073 -37.072 1.00 87.81 170 SER A CA 1
ATOM 1310 C C . SER A 1 170 ? 43.731 -8.017 -36.956 1.00 87.81 170 SER A C 1
ATOM 1312 O O . SER A 1 170 ? 43.198 -7.906 -35.849 1.00 87.81 170 SER A O 1
ATOM 1314 N N . CYS A 1 171 ? 42.998 -8.154 -38.069 1.00 87.19 171 CYS A N 1
ATOM 1315 C CA . CYS A 1 171 ? 41.537 -8.261 -38.036 1.00 87.19 171 CYS A CA 1
ATOM 1316 C C . CYS A 1 171 ? 41.076 -9.517 -37.295 1.00 87.19 171 CYS A C 1
ATOM 1318 O O . CYS A 1 171 ? 40.169 -9.432 -36.469 1.00 87.19 171 CYS A O 1
ATOM 1320 N N . ARG A 1 172 ? 41.715 -10.664 -37.540 1.00 91.88 172 ARG A N 1
ATOM 1321 C CA . ARG A 1 172 ? 41.411 -11.929 -36.863 1.00 91.88 172 ARG A CA 1
ATOM 1322 C C . ARG A 1 172 ? 41.572 -11.810 -35.347 1.00 91.88 172 ARG A C 1
ATOM 1324 O O . ARG A 1 172 ? 40.666 -12.204 -34.616 1.00 91.88 172 ARG A O 1
ATOM 1331 N N . LEU A 1 173 ? 42.672 -11.223 -34.879 1.00 90.94 173 LEU A N 1
ATOM 1332 C CA . LEU A 1 173 ? 42.926 -11.008 -33.451 1.00 90.94 173 LEU A CA 1
ATOM 1333 C C . LEU A 1 173 ? 41.908 -10.047 -32.824 1.00 90.94 173 LEU A C 1
ATOM 1335 O O . LEU A 1 173 ? 41.408 -10.301 -31.729 1.00 90.94 173 LEU A O 1
ATOM 1339 N N . ARG A 1 174 ? 41.530 -8.976 -33.534 1.00 91.50 174 ARG A N 1
ATOM 1340 C CA . ARG A 1 174 ? 40.465 -8.063 -33.084 1.00 91.50 174 ARG A CA 1
ATOM 1341 C C . ARG A 1 174 ? 39.112 -8.759 -32.983 1.00 91.50 174 ARG A C 1
ATOM 1343 O O . ARG A 1 174 ? 38.401 -8.545 -32.007 1.00 91.50 174 ARG A O 1
ATOM 1350 N N . VAL A 1 175 ? 38.760 -9.596 -33.957 1.00 93.06 175 VAL A N 1
ATOM 1351 C CA . VAL A 1 175 ? 37.515 -10.377 -33.929 1.00 93.06 175 VAL A CA 1
ATOM 1352 C C . VAL A 1 175 ? 37.531 -11.376 -32.772 1.00 93.06 175 VAL A C 1
ATOM 1354 O O . VAL A 1 175 ? 36.554 -11.443 -32.035 1.00 93.06 175 VAL A O 1
ATOM 1357 N N . GLN A 1 176 ? 38.639 -12.088 -32.543 1.00 90.44 176 GLN A N 1
ATOM 1358 C CA . GLN A 1 176 ? 38.773 -12.979 -31.384 1.00 90.44 176 GLN A CA 1
ATOM 1359 C C . GLN A 1 176 ? 38.634 -12.235 -30.052 1.00 90.44 176 GLN A C 1
ATOM 1361 O O . GLN A 1 176 ? 37.930 -12.708 -29.165 1.00 90.44 176 GLN A O 1
ATOM 1366 N N . SER A 1 177 ? 39.251 -11.060 -29.920 1.00 93.50 177 SER A N 1
ATOM 1367 C CA . SER A 1 177 ? 39.126 -10.231 -28.717 1.00 93.50 177 SER A CA 1
ATOM 1368 C C . SER A 1 177 ? 37.682 -9.772 -28.478 1.00 93.50 177 SER A C 1
ATOM 1370 O O . SER A 1 177 ? 37.195 -9.832 -27.350 1.00 93.50 177 SER A O 1
ATOM 1372 N N . LEU A 1 178 ? 36.969 -9.367 -29.535 1.00 92.88 178 LEU A N 1
ATOM 1373 C CA . LEU A 1 178 ? 35.561 -8.979 -29.436 1.00 92.88 178 LEU A CA 1
ATOM 1374 C C . LEU A 1 178 ? 34.659 -10.163 -29.072 1.00 92.88 178 LEU A C 1
ATOM 1376 O O . LEU A 1 178 ? 33.787 -10.009 -28.224 1.00 92.88 178 LEU A O 1
ATOM 1380 N N . LEU A 1 179 ? 34.889 -11.342 -29.654 1.00 92.88 179 LEU A N 1
ATOM 1381 C CA . LEU A 1 179 ? 34.153 -12.562 -29.304 1.00 92.88 179 LEU A CA 1
ATOM 1382 C C . LEU A 1 179 ? 34.381 -12.978 -27.843 1.00 92.88 179 LEU A C 1
ATOM 1384 O O . LEU A 1 179 ? 33.441 -13.413 -27.178 1.00 92.88 179 LEU A O 1
ATOM 1388 N N . GLY A 1 180 ? 35.602 -12.799 -27.328 1.00 92.44 180 GLY A N 1
ATOM 1389 C CA . GLY A 1 180 ? 35.910 -12.997 -25.910 1.00 92.44 180 GLY A CA 1
ATOM 1390 C C . GLY A 1 180 ? 35.087 -12.077 -25.006 1.00 92.44 180 GLY A C 1
ATOM 1391 O O . GLY A 1 180 ? 34.378 -12.559 -24.129 1.00 92.44 180 GLY A O 1
ATOM 1392 N N . ARG A 1 181 ? 35.076 -10.769 -25.298 1.00 93.31 181 ARG A N 1
ATOM 1393 C CA . ARG A 1 181 ? 34.265 -9.789 -24.551 1.00 93.31 181 ARG A CA 1
ATOM 1394 C C . ARG A 1 181 ? 32.764 -10.062 -24.627 1.00 93.31 181 ARG A C 1
ATOM 1396 O O . ARG A 1 181 ? 32.063 -9.857 -23.645 1.00 93.31 181 ARG A O 1
AT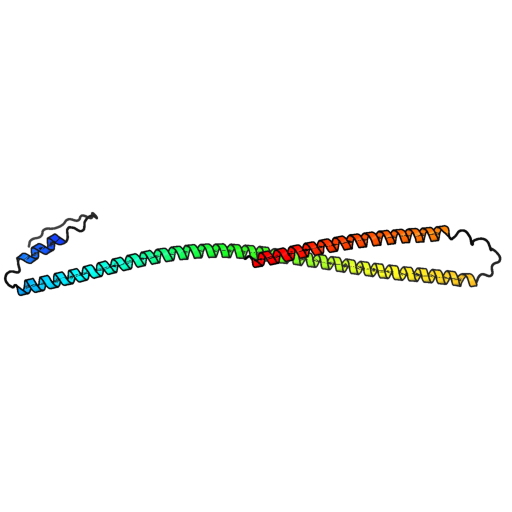OM 1403 N N . ILE A 1 182 ? 32.258 -10.515 -25.776 1.00 91.50 182 ILE A N 1
ATOM 1404 C CA . ILE A 1 182 ? 30.847 -10.911 -25.913 1.00 91.50 182 ILE A CA 1
ATOM 1405 C C . ILE A 1 182 ? 30.542 -12.090 -24.984 1.00 91.50 182 ILE A C 1
ATOM 1407 O O . ILE A 1 182 ? 29.540 -12.062 -24.281 1.00 91.50 182 ILE A O 1
ATOM 1411 N N . SER A 1 183 ? 31.430 -13.084 -24.927 1.00 91.81 183 SER A N 1
ATOM 1412 C CA . SER A 1 183 ? 31.252 -14.257 -24.061 1.00 91.81 183 SER A CA 1
ATOM 1413 C C . SER A 1 183 ? 31.281 -13.892 -22.569 1.00 91.81 183 SER A C 1
ATOM 1415 O O . SER A 1 183 ? 30.509 -14.442 -21.786 1.00 91.81 183 SER A O 1
ATOM 1417 N N . GLU A 1 184 ? 32.141 -12.949 -22.172 1.00 90.94 184 GLU A N 1
ATOM 1418 C CA . GLU A 1 184 ? 32.185 -12.404 -20.806 1.00 90.94 184 GLU A CA 1
ATOM 1419 C C . GLU A 1 184 ? 30.881 -11.679 -20.451 1.00 90.94 184 GLU A C 1
ATOM 1421 O O . GLU A 1 184 ? 30.261 -11.989 -19.435 1.00 90.94 184 GLU A O 1
ATOM 1426 N N . LEU A 1 185 ? 30.405 -10.792 -21.331 1.00 91.69 185 LEU A N 1
ATOM 1427 C CA . LEU A 1 185 ? 29.139 -10.080 -21.140 1.00 91.69 185 LEU A CA 1
ATOM 1428 C C . LEU A 1 185 ? 27.939 -11.036 -21.080 1.00 91.69 185 LEU A C 1
ATOM 1430 O O . LEU A 1 185 ? 27.026 -10.830 -20.284 1.00 91.69 185 LEU A O 1
ATOM 1434 N N . GLU A 1 186 ? 27.930 -12.106 -21.878 1.00 92.12 186 GLU A N 1
ATOM 1435 C CA . GLU A 1 186 ? 26.895 -13.144 -21.801 1.00 92.12 186 GLU A CA 1
ATOM 1436 C C . GLU A 1 186 ? 26.911 -13.883 -20.455 1.00 92.12 186 GLU A C 1
ATOM 1438 O O . GLU A 1 186 ? 25.849 -14.224 -19.924 1.00 92.12 186 GLU A O 1
ATOM 1443 N N . ALA A 1 187 ? 28.093 -14.133 -19.886 1.00 89.25 187 ALA A N 1
ATOM 1444 C CA . ALA A 1 187 ? 28.225 -14.760 -18.575 1.00 89.25 187 ALA A CA 1
ATOM 1445 C C . ALA A 1 187 ? 27.737 -13.832 -17.450 1.00 89.25 187 ALA A C 1
ATOM 1447 O O . ALA A 1 187 ? 26.976 -14.273 -16.586 1.00 89.25 187 ALA A O 1
ATOM 1448 N N . GLU A 1 188 ? 28.104 -12.550 -17.495 1.00 91.94 188 GLU A N 1
ATOM 1449 C CA . GLU A 1 188 ? 27.627 -11.532 -16.552 1.00 91.94 188 GLU A CA 1
ATOM 1450 C C . GLU A 1 188 ? 26.104 -11.377 -16.613 1.00 91.94 188 GLU A C 1
ATOM 1452 O O . GLU A 1 188 ? 25.432 -11.398 -15.580 1.00 91.94 188 GLU A O 1
ATOM 1457 N N . LEU A 1 189 ? 25.535 -11.317 -17.822 1.00 91.56 189 LEU A N 1
ATOM 1458 C CA . LEU A 1 189 ? 24.090 -11.216 -18.011 1.00 91.56 189 LEU A CA 1
ATOM 1459 C C . LEU A 1 189 ? 23.362 -12.441 -17.435 1.00 91.56 189 LEU A C 1
ATOM 1461 O O . LEU A 1 189 ? 22.320 -12.304 -16.794 1.00 91.56 189 LEU A O 1
ATOM 1465 N N . ARG A 1 190 ? 23.910 -13.650 -17.625 1.00 91.50 190 ARG A N 1
ATOM 1466 C CA . ARG A 1 190 ? 23.351 -14.884 -17.046 1.00 91.50 190 ARG A CA 1
ATOM 1467 C C . ARG A 1 190 ? 23.382 -14.875 -15.521 1.00 91.50 190 ARG A C 1
ATOM 1469 O O . ARG A 1 190 ? 22.418 -15.330 -14.908 1.00 91.50 190 ARG A O 1
ATOM 1476 N N . LEU A 1 191 ? 24.460 -14.382 -14.912 1.00 90.12 191 LEU A N 1
ATOM 1477 C CA . LEU A 1 191 ? 24.554 -14.245 -13.457 1.00 90.12 191 LEU A CA 1
ATOM 1478 C C . LEU A 1 191 ? 23.509 -13.254 -12.936 1.00 90.12 191 LEU A C 1
ATOM 1480 O O . LEU A 1 191 ? 22.716 -13.623 -12.074 1.00 90.12 191 LEU A O 1
ATOM 1484 N N . ALA A 1 192 ? 23.408 -12.072 -13.549 1.00 87.94 192 ALA A N 1
ATOM 1485 C CA . ALA A 1 192 ? 22.410 -11.069 -13.184 1.00 87.94 192 ALA A CA 1
ATOM 1486 C C . ALA A 1 192 ? 20.969 -11.605 -13.296 1.00 87.94 192 ALA A C 1
ATOM 1488 O O . ALA A 1 192 ? 20.156 -11.412 -12.393 1.00 87.94 192 ALA A O 1
ATOM 1489 N N . PHE A 1 193 ? 20.651 -12.353 -14.361 1.00 90.94 193 PHE A N 1
ATOM 1490 C CA . PHE A 1 193 ? 19.340 -12.995 -14.506 1.00 90.94 193 PHE A CA 1
ATOM 1491 C C . PHE A 1 193 ? 19.058 -14.031 -13.412 1.00 90.94 193 PHE A C 1
ATOM 1493 O O . PHE A 1 193 ? 17.930 -14.113 -12.916 1.00 90.94 193 PHE A O 1
ATOM 1500 N N . ASN A 1 194 ? 20.058 -14.827 -13.028 1.00 89.38 194 ASN A N 1
ATOM 1501 C CA . ASN A 1 194 ? 19.909 -15.801 -11.949 1.00 89.38 194 ASN A CA 1
ATOM 1502 C C . ASN A 1 194 ? 19.698 -15.117 -10.593 1.00 89.38 194 ASN A C 1
ATOM 1504 O O . ASN A 1 194 ? 18.852 -15.573 -9.821 1.00 89.38 194 ASN A O 1
ATOM 1508 N N . ASP A 1 195 ? 20.388 -14.007 -10.335 1.00 90.31 195 ASP A N 1
ATOM 1509 C CA . ASP A 1 195 ? 20.228 -13.217 -9.113 1.00 90.31 195 ASP A CA 1
ATOM 1510 C C . ASP A 1 195 ? 18.837 -12.576 -9.031 1.00 90.31 195 ASP A C 1
ATOM 1512 O O . ASP A 1 195 ?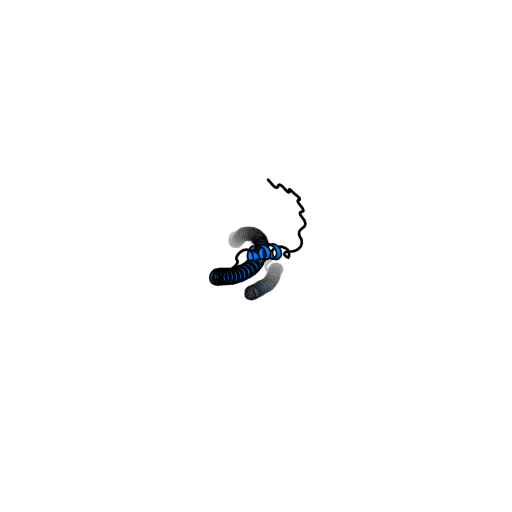 18.159 -12.701 -8.006 1.00 90.31 195 ASP A O 1
ATOM 1516 N N . CYS A 1 196 ? 18.346 -11.989 -10.129 1.00 85.38 196 CYS A N 1
ATOM 1517 C CA . CYS A 1 196 ? 16.976 -11.477 -10.216 1.00 85.38 196 CYS A CA 1
ATOM 1518 C C . CYS A 1 196 ? 15.939 -12.578 -9.951 1.00 85.38 196 CYS A C 1
ATOM 1520 O O . CYS A 1 196 ? 15.000 -12.384 -9.177 1.00 85.38 196 CYS A O 1
ATOM 1522 N N . ARG A 1 197 ? 16.126 -13.767 -10.534 1.00 88.88 197 ARG A N 1
ATOM 1523 C CA . ARG A 1 197 ? 15.224 -14.907 -10.322 1.00 88.88 197 ARG A CA 1
ATOM 1524 C C . ARG A 1 197 ? 15.262 -15.407 -8.877 1.00 88.88 197 ARG A C 1
ATOM 1526 O O . ARG A 1 197 ? 14.226 -15.738 -8.302 1.00 88.88 197 ARG A O 1
ATOM 1533 N N . ALA A 1 198 ? 16.444 -15.455 -8.264 1.00 84.94 198 ALA A N 1
ATOM 1534 C CA . ALA A 1 198 ? 16.594 -15.824 -6.862 1.00 84.94 198 ALA A CA 1
ATOM 1535 C C . ALA A 1 198 ? 15.885 -14.817 -5.942 1.00 84.94 198 ALA A C 1
ATOM 1537 O O . ALA A 1 198 ? 15.180 -15.233 -5.019 1.00 84.94 198 ALA A O 1
ATOM 1538 N N . ALA A 1 199 ? 16.000 -13.517 -6.224 1.00 84.75 199 ALA A N 1
ATOM 1539 C CA . ALA A 1 199 ? 15.278 -12.469 -5.508 1.00 84.75 199 ALA A CA 1
ATOM 1540 C C . ALA A 1 199 ? 13.753 -12.624 -5.648 1.00 84.75 199 ALA A C 1
ATOM 1542 O O . ALA A 1 199 ? 13.044 -12.605 -4.642 1.00 84.75 199 ALA A O 1
ATOM 1543 N N . GLU A 1 200 ? 13.254 -12.906 -6.856 1.00 87.31 200 GLU A N 1
ATOM 1544 C CA . GLU A 1 200 ? 11.829 -13.157 -7.110 1.00 87.31 200 GLU A CA 1
ATOM 1545 C C . GLU A 1 200 ? 11.304 -14.362 -6.306 1.00 87.31 200 GLU A C 1
ATOM 1547 O O . GLU A 1 200 ? 10.237 -14.309 -5.693 1.00 87.31 200 GLU A O 1
ATOM 1552 N N . THR A 1 201 ? 12.068 -15.460 -6.242 1.00 85.94 201 THR A N 1
ATOM 1553 C CA . THR A 1 201 ? 11.664 -16.633 -5.445 1.00 85.94 201 THR A CA 1
ATOM 1554 C C . THR A 1 201 ? 11.688 -16.377 -3.939 1.00 85.94 201 THR A C 1
ATOM 1556 O O . THR A 1 201 ? 10.892 -16.980 -3.216 1.00 85.94 201 THR A O 1
ATOM 1559 N N . LYS A 1 202 ? 12.572 -15.497 -3.450 1.00 82.94 202 LYS A N 1
ATOM 1560 C CA . LYS A 1 202 ? 12.581 -15.065 -2.046 1.00 82.94 202 LYS A CA 1
ATOM 1561 C C . LYS A 1 202 ? 11.357 -14.203 -1.737 1.00 82.94 202 LYS A C 1
ATOM 1563 O O . LYS A 1 202 ? 10.676 -14.503 -0.762 1.00 82.94 202 LYS A O 1
ATOM 1568 N N . ALA A 1 203 ? 11.025 -13.245 -2.604 1.00 79.38 203 ALA A N 1
ATOM 1569 C CA . ALA A 1 203 ? 9.838 -12.397 -2.467 1.00 79.38 203 ALA A CA 1
ATOM 1570 C C . ALA A 1 203 ? 8.530 -13.217 -2.424 1.00 79.38 203 ALA A C 1
ATOM 1572 O O . ALA A 1 203 ? 7.710 -13.044 -1.527 1.00 79.38 203 ALA A O 1
ATOM 1573 N N . LYS A 1 204 ? 8.377 -14.214 -3.308 1.00 82.12 204 LYS A N 1
ATOM 1574 C CA . LYS A 1 204 ? 7.201 -15.112 -3.301 1.00 82.12 204 LYS A CA 1
ATOM 1575 C C . LYS A 1 204 ? 7.095 -15.994 -2.053 1.00 82.12 204 LYS A C 1
ATOM 1577 O O . LYS A 1 204 ? 6.010 -16.462 -1.716 1.00 82.12 204 LYS A O 1
ATOM 1582 N N . LYS A 1 205 ? 8.217 -16.301 -1.392 1.00 77.06 205 LYS A N 1
ATOM 1583 C CA . LYS A 1 205 ? 8.216 -17.073 -0.138 1.00 77.06 205 LYS A CA 1
ATOM 1584 C C . LYS A 1 205 ? 7.828 -16.206 1.052 1.00 77.06 205 LYS A C 1
ATOM 1586 O O . LYS A 1 205 ? 7.122 -16.702 1.920 1.00 77.06 205 LYS A O 1
ATOM 1591 N N . THR A 1 206 ? 8.260 -14.948 1.088 1.00 73.56 206 THR A N 1
ATOM 1592 C CA . THR A 1 206 ? 7.883 -14.011 2.154 1.00 73.56 206 THR A CA 1
ATOM 1593 C C . THR A 1 206 ? 6.403 -13.636 2.085 1.00 73.56 206 THR A C 1
ATOM 1595 O O . THR A 1 206 ? 5.767 -13.545 3.125 1.00 73.56 206 THR A O 1
ATOM 1598 N N . GLU A 1 207 ? 5.828 -13.554 0.882 1.00 69.94 207 GLU A N 1
ATOM 1599 C CA . GLU A 1 207 ? 4.398 -13.275 0.661 1.00 69.94 207 GLU A CA 1
ATOM 1600 C C . GLU A 1 207 ? 3.467 -14.429 1.090 1.00 69.94 207 GLU A C 1
ATOM 1602 O O . GLU A 1 207 ? 2.307 -14.209 1.403 1.00 69.94 207 GLU A O 1
ATOM 1607 N N . LYS A 1 208 ? 3.964 -15.675 1.154 1.00 62.78 208 LYS A N 1
ATOM 1608 C CA . LYS A 1 208 ? 3.191 -16.843 1.631 1.00 62.78 208 LYS A CA 1
ATOM 1609 C C . LYS A 1 208 ? 3.231 -17.057 3.147 1.00 62.78 208 LYS A C 1
ATOM 1611 O O . LYS A 1 208 ? 2.577 -17.977 3.635 1.00 62.78 208 LYS A O 1
ATOM 1616 N N . ILE A 1 209 ? 4.077 -16.316 3.861 1.00 59.66 209 ILE A N 1
ATOM 1617 C CA . ILE A 1 209 ? 4.275 -16.458 5.313 1.00 59.66 209 ILE A CA 1
ATOM 1618 C C . ILE A 1 209 ? 3.470 -15.395 6.090 1.00 59.66 209 ILE A C 1
ATOM 1620 O O . ILE A 1 209 ? 3.338 -15.512 7.307 1.00 59.66 209 ILE A O 1
ATOM 1624 N N . GLN A 1 210 ? 2.900 -14.407 5.393 1.00 47.03 210 GLN A N 1
ATOM 1625 C CA . GLN A 1 210 ? 1.916 -13.453 5.916 1.00 47.03 210 GLN A CA 1
ATOM 1626 C C . GLN A 1 210 ? 0.492 -13.953 5.655 1.00 47.03 210 GLN A C 1
ATOM 1628 O O . GLN A 1 210 ? -0.369 -13.694 6.524 1.00 47.03 210 GLN A O 1
#